Protein AF-A0A4Q2UHM2-F1 (afdb_monomer_lite)

Structure (mmCIF, N/CA/C/O backbone):
data_AF-A0A4Q2UHM2-F1
#
_entry.id   AF-A0A4Q2UHM2-F1
#
loop_
_atom_site.group_PDB
_atom_site.id
_atom_site.type_symbol
_atom_site.label_atom_id
_atom_site.label_alt_id
_atom_site.label_comp_id
_atom_site.label_asym_id
_atom_site.label_entity_id
_atom_site.label_seq_id
_atom_site.pdbx_PDB_ins_code
_atom_site.Cartn_x
_atom_site.Cartn_y
_atom_site.Cartn_z
_atom_site.occupancy
_atom_site.B_iso_or_equiv
_atom_site.auth_seq_id
_atom_site.auth_comp_id
_atom_site.auth_asym_id
_atom_site.auth_atom_id
_atom_site.pdbx_PDB_model_num
ATOM 1 N N . MET A 1 1 ? 100.376 -10.447 -67.400 1.00 37.25 1 MET A N 1
ATOM 2 C CA . MET A 1 1 ? 100.516 -9.533 -66.246 1.00 37.25 1 MET A CA 1
ATOM 3 C C . MET A 1 1 ? 99.333 -9.747 -65.307 1.00 37.25 1 MET A C 1
ATOM 5 O O . MET A 1 1 ? 98.209 -9.518 -65.723 1.00 37.25 1 MET A O 1
ATOM 9 N N . ARG A 1 2 ? 99.570 -10.245 -64.087 1.00 45.06 2 ARG A N 1
ATOM 10 C CA . ARG A 1 2 ? 98.654 -10.058 -62.940 1.00 45.06 2 ARG A CA 1
ATOM 11 C C . ARG A 1 2 ? 99.005 -8.708 -62.284 1.00 45.06 2 ARG A C 1
ATOM 13 O O . ARG A 1 2 ? 100.176 -8.336 -62.363 1.00 45.06 2 ARG A O 1
ATOM 20 N N . PRO A 1 3 ? 98.046 -7.996 -61.661 1.00 49.06 3 PRO A N 1
ATOM 21 C CA . PRO A 1 3 ? 97.905 -8.143 -60.207 1.00 49.06 3 PRO A CA 1
ATOM 22 C C . PRO A 1 3 ? 96.458 -8.101 -59.664 1.00 49.06 3 PRO A C 1
ATOM 24 O O . PRO A 1 3 ? 95.553 -7.509 -60.242 1.00 49.06 3 PRO A O 1
ATOM 27 N N . HIS A 1 4 ? 96.293 -8.753 -58.509 1.00 43.84 4 HIS A N 1
ATOM 28 C CA . HIS A 1 4 ? 95.216 -8.582 -57.526 1.00 43.84 4 HIS A CA 1
ATOM 29 C C . HIS A 1 4 ? 95.311 -7.217 -56.825 1.00 43.84 4 HIS A C 1
ATOM 31 O O . HIS A 1 4 ? 96.424 -6.727 -56.675 1.00 43.84 4 HIS A O 1
ATOM 37 N N . ILE A 1 5 ? 94.197 -6.708 -56.273 1.00 42.97 5 ILE A N 1
ATOM 38 C CA . ILE A 1 5 ? 94.101 -6.142 -54.907 1.00 42.97 5 ILE A CA 1
ATOM 39 C C . ILE A 1 5 ? 92.623 -5.991 -54.492 1.00 42.97 5 ILE A C 1
ATOM 41 O O . ILE A 1 5 ? 91.729 -5.856 -55.322 1.00 42.97 5 ILE A O 1
ATOM 45 N N . TYR A 1 6 ? 92.417 -6.132 -53.185 1.00 37.94 6 TYR A N 1
ATOM 46 C CA . TYR A 1 6 ? 91.205 -6.426 -52.424 1.00 37.94 6 TYR A CA 1
ATOM 47 C C . TYR A 1 6 ? 90.482 -5.182 -51.850 1.00 37.94 6 TYR A C 1
ATOM 49 O O . TYR A 1 6 ? 91.101 -4.143 -51.664 1.00 37.94 6 TYR A O 1
ATOM 57 N N . LEU A 1 7 ? 89.239 -5.429 -51.395 1.00 34.06 7 LEU A N 1
ATOM 58 C CA . LEU A 1 7 ? 88.539 -4.856 -50.221 1.00 34.06 7 LEU A CA 1
ATOM 59 C C . LEU A 1 7 ? 87.984 -3.414 -50.296 1.00 34.06 7 LEU A C 1
ATOM 61 O O . LEU A 1 7 ? 88.741 -2.454 -50.311 1.00 34.06 7 LEU A O 1
ATOM 65 N N . LEU A 1 8 ? 86.660 -3.260 -50.121 1.00 34.09 8 LEU A N 1
ATOM 66 C CA . LEU A 1 8 ? 86.087 -2.739 -48.864 1.00 34.09 8 LEU A CA 1
ATOM 67 C C . LEU A 1 8 ? 84.550 -2.835 -48.803 1.00 34.09 8 LEU A C 1
ATOM 69 O O . LEU A 1 8 ? 83.825 -2.571 -49.755 1.00 34.09 8 LEU A O 1
ATOM 73 N N . PHE A 1 9 ? 84.116 -3.260 -47.619 1.00 33.53 9 PHE A N 1
ATOM 74 C CA . PHE A 1 9 ? 82.770 -3.417 -47.078 1.00 33.53 9 PHE A CA 1
ATOM 75 C C . PHE A 1 9 ? 81.831 -2.220 -47.296 1.00 33.53 9 PHE A C 1
ATOM 77 O O . PHE A 1 9 ? 82.221 -1.100 -47.003 1.00 33.53 9 PHE A O 1
ATOM 84 N N . PHE A 1 10 ? 80.554 -2.497 -47.589 1.00 35.59 10 PHE A N 1
ATOM 85 C CA . PHE A 1 10 ? 79.416 -1.950 -46.831 1.00 35.59 10 PHE A CA 1
ATOM 86 C C . PHE A 1 10 ? 78.230 -2.922 -46.940 1.00 35.59 10 PHE A C 1
ATOM 88 O O . PHE A 1 10 ? 77.496 -2.948 -47.925 1.00 35.59 10 PHE A O 1
ATOM 95 N N . ILE A 1 11 ? 78.066 -3.763 -45.916 1.00 41.62 11 ILE A N 1
ATOM 96 C CA . ILE A 1 11 ? 76.843 -4.538 -45.692 1.00 41.62 11 ILE A CA 1
ATOM 97 C C . ILE A 1 11 ? 75.816 -3.559 -45.121 1.00 41.62 11 ILE A C 1
ATOM 99 O O . ILE A 1 11 ? 75.967 -3.081 -43.998 1.00 41.62 11 ILE A O 1
ATOM 103 N N . ASN A 1 12 ? 74.785 -3.239 -45.901 1.00 35.66 12 ASN A N 1
ATOM 104 C CA . ASN A 1 12 ? 73.604 -2.551 -45.393 1.00 35.66 12 ASN A CA 1
ATOM 105 C C . ASN A 1 12 ? 72.825 -3.539 -44.511 1.00 35.66 12 ASN A C 1
ATOM 107 O O . ASN A 1 12 ? 72.208 -4.479 -45.013 1.00 35.66 12 ASN A O 1
ATOM 111 N N . LEU A 1 13 ? 72.889 -3.345 -43.192 1.00 36.19 13 LEU A N 1
ATOM 112 C CA . LEU A 1 13 ? 72.039 -4.029 -42.223 1.00 36.19 13 LEU A CA 1
ATOM 113 C C . LEU A 1 13 ? 70.596 -3.526 -42.412 1.00 36.19 13 LEU A C 1
ATOM 115 O O . LEU A 1 13 ? 70.182 -2.540 -41.810 1.00 36.19 13 LEU A O 1
ATOM 119 N N . PHE A 1 14 ? 69.821 -4.196 -43.263 1.00 35.69 14 PHE A N 1
ATOM 120 C CA . PHE A 1 14 ? 68.366 -4.081 -43.216 1.00 35.69 14 PHE A CA 1
ATOM 121 C C . PHE A 1 14 ? 67.881 -4.799 -41.953 1.00 35.69 14 PHE A C 1
ATOM 123 O O . PHE A 1 14 ? 67.983 -6.020 -41.829 1.00 35.69 14 PHE A O 1
ATOM 130 N N . THR A 1 15 ? 67.362 -4.038 -40.996 1.00 35.00 15 THR A N 1
ATOM 131 C CA . THR A 1 15 ? 66.635 -4.552 -39.837 1.00 35.00 15 THR A CA 1
ATOM 132 C C . THR A 1 15 ? 65.367 -5.264 -40.311 1.00 35.00 15 THR A C 1
ATOM 134 O O . THR A 1 15 ? 64.360 -4.647 -40.650 1.00 35.00 15 THR A O 1
ATOM 137 N N . CYS A 1 16 ? 65.408 -6.596 -40.353 1.00 32.50 16 CYS A N 1
ATOM 138 C CA . CYS A 1 16 ? 64.232 -7.423 -40.595 1.00 32.50 16 CYS A CA 1
ATOM 139 C C . CYS A 1 16 ? 63.449 -7.573 -39.282 1.00 32.50 16 CYS A C 1
ATOM 141 O O . CYS A 1 16 ? 63.738 -8.445 -38.466 1.00 32.50 16 CYS A O 1
ATOM 143 N N . ASN A 1 17 ? 62.463 -6.702 -39.061 1.00 33.16 17 ASN A N 1
ATOM 144 C CA . ASN A 1 17 ? 61.429 -6.934 -38.054 1.00 33.16 17 ASN A CA 1
ATOM 145 C C . ASN A 1 17 ? 60.442 -7.970 -38.615 1.00 33.16 17 ASN A C 1
ATOM 147 O O . ASN A 1 17 ? 59.574 -7.639 -39.425 1.00 33.16 17 ASN A O 1
ATOM 151 N N . VAL A 1 18 ? 60.578 -9.235 -38.209 1.00 37.50 18 VAL A N 1
ATOM 152 C CA . VAL A 1 18 ? 59.584 -10.275 -38.507 1.00 37.50 18 VAL A CA 1
ATOM 153 C C . VAL A 1 18 ? 58.368 -10.038 -37.612 1.00 37.50 18 VAL A C 1
ATOM 155 O O . VAL A 1 18 ? 58.374 -10.322 -36.417 1.00 37.50 18 VAL A O 1
ATOM 158 N N . PHE A 1 19 ? 57.321 -9.479 -38.212 1.00 37.47 19 PHE A N 1
ATOM 159 C CA . PHE A 1 19 ? 56.005 -9.292 -37.609 1.00 37.47 19 PHE A CA 1
ATOM 160 C C . PHE A 1 19 ? 55.414 -10.647 -37.172 1.00 37.47 19 PHE A C 1
ATOM 162 O O . PHE A 1 19 ? 55.338 -11.589 -37.964 1.00 37.47 19 PHE A O 1
ATOM 169 N N . ALA A 1 20 ? 54.967 -10.740 -35.917 1.00 40.78 20 ALA A N 1
ATOM 170 C CA . ALA A 1 20 ? 54.325 -11.922 -35.349 1.00 40.78 20 ALA A CA 1
ATOM 171 C C . ALA A 1 20 ? 53.084 -12.347 -36.163 1.00 40.78 20 ALA A C 1
ATOM 173 O O . ALA A 1 20 ? 52.129 -11.587 -36.342 1.00 40.78 20 ALA A O 1
ATOM 174 N N . GLN A 1 21 ? 53.087 -13.589 -36.652 1.00 47.69 21 GLN A N 1
ATOM 175 C CA . GLN A 1 21 ? 51.964 -14.194 -37.362 1.00 47.69 21 GLN A CA 1
ATOM 176 C C . GLN A 1 21 ? 50.872 -14.646 -36.375 1.00 47.69 21 GLN A C 1
ATOM 178 O O . GLN A 1 21 ? 51.062 -15.547 -35.573 1.00 47.69 21 GLN A O 1
ATOM 183 N N . SER A 1 22 ? 49.690 -14.041 -36.488 1.00 46.38 22 SER A N 1
ATOM 184 C CA . SER A 1 22 ? 48.386 -14.503 -35.954 1.00 46.38 22 SER A CA 1
ATOM 185 C C . SER A 1 22 ? 48.198 -16.034 -35.772 1.00 46.38 22 SER A C 1
ATOM 187 O O . SER A 1 22 ? 48.244 -16.792 -36.751 1.00 46.38 22 SER A O 1
ATOM 189 N N . ILE A 1 23 ? 47.863 -16.440 -34.535 1.00 51.09 23 ILE A N 1
ATOM 190 C CA . ILE A 1 23 ? 47.326 -17.753 -34.117 1.00 51.09 23 ILE A CA 1
ATOM 191 C C . ILE A 1 23 ? 46.062 -18.105 -34.930 1.00 51.09 23 ILE A C 1
ATOM 193 O O . ILE A 1 23 ? 45.197 -17.257 -35.154 1.00 51.09 23 ILE A O 1
ATOM 197 N N . ARG A 1 24 ? 45.968 -19.353 -35.405 1.00 50.69 24 ARG A N 1
ATOM 198 C CA . ARG A 1 24 ? 44.831 -19.913 -36.161 1.00 50.69 24 ARG A CA 1
ATOM 199 C C . ARG A 1 24 ? 44.150 -20.979 -35.303 1.00 50.69 24 ARG A C 1
ATOM 201 O O . ARG A 1 24 ? 44.851 -21.812 -34.741 1.00 50.69 24 ARG A O 1
ATOM 208 N N . VAL A 1 25 ? 42.819 -20.979 -35.238 1.00 55.66 25 VAL A N 1
ATOM 209 C CA . VAL A 1 25 ? 42.035 -22.039 -34.580 1.00 55.66 25 VAL A CA 1
ATOM 210 C C . VAL A 1 25 ? 41.098 -22.648 -35.625 1.00 55.66 25 VAL A C 1
ATOM 212 O O . VAL A 1 25 ? 40.123 -22.001 -35.994 1.00 55.66 25 VAL A O 1
ATOM 215 N N . ALA A 1 26 ? 41.427 -23.839 -36.137 1.00 50.03 26 ALA A N 1
ATOM 216 C CA . ALA A 1 26 ? 40.506 -24.750 -36.829 1.00 50.03 26 ALA A CA 1
ATOM 217 C C . ALA A 1 26 ? 41.068 -26.187 -36.761 1.00 50.03 26 ALA A C 1
ATOM 219 O O . ALA A 1 26 ? 42.252 -26.393 -37.041 1.00 50.03 26 ALA A O 1
ATOM 220 N N . ASP A 1 27 ? 40.243 -27.153 -36.350 1.00 41.75 27 ASP A N 1
ATOM 221 C CA . ASP A 1 27 ? 40.555 -28.579 -36.250 1.00 41.75 27 ASP A CA 1
ATOM 222 C C . ASP A 1 27 ? 40.476 -29.226 -37.636 1.00 41.75 27 ASP A C 1
ATOM 224 O O . ASP A 1 27 ? 39.483 -29.143 -38.353 1.00 41.75 27 ASP A O 1
ATOM 228 N N . GLY A 1 28 ? 41.586 -29.815 -38.077 1.00 49.03 28 GLY A N 1
ATOM 229 C CA . GLY A 1 28 ? 41.695 -30.378 -39.414 1.00 49.03 28 GLY A CA 1
ATOM 230 C C . GLY A 1 28 ? 40.727 -31.535 -39.624 1.00 49.03 28 GLY A C 1
ATOM 231 O O . GLY A 1 28 ? 41.039 -32.658 -39.257 1.00 49.03 28 GLY A O 1
ATOM 232 N N . SER A 1 29 ? 39.588 -31.273 -40.255 1.00 53.59 29 SER A N 1
ATOM 233 C CA . SER A 1 29 ? 38.775 -32.208 -41.046 1.00 53.59 29 SER A CA 1
ATOM 234 C C . SER A 1 29 ? 37.769 -31.346 -41.814 1.00 53.59 29 SER A C 1
ATOM 236 O O . SER A 1 29 ? 37.217 -30.444 -41.212 1.00 53.59 29 SER A O 1
ATOM 238 N N . PRO A 1 30 ? 37.574 -31.513 -43.131 1.00 53.16 30 PRO A N 1
ATOM 239 C CA . PRO A 1 30 ? 37.408 -30.404 -44.090 1.00 53.16 30 PRO A CA 1
ATOM 240 C C . PRO A 1 30 ? 36.516 -29.238 -43.598 1.00 53.16 30 PRO A C 1
ATOM 242 O O . PRO A 1 30 ? 35.291 -29.308 -43.635 1.00 53.16 30 PRO A O 1
ATOM 245 N N . LEU A 1 31 ? 37.166 -28.146 -43.173 1.00 48.78 31 LEU A N 1
ATOM 246 C CA . LEU A 1 31 ? 36.584 -26.917 -42.618 1.00 48.78 31 LEU A CA 1
ATOM 247 C C . LEU A 1 31 ? 37.417 -25.721 -43.136 1.00 48.78 31 LEU A C 1
ATOM 249 O O . LEU A 1 31 ? 38.614 -25.644 -42.870 1.00 48.78 31 LEU A O 1
ATOM 253 N N . THR A 1 32 ? 36.836 -24.804 -43.924 1.00 44.25 32 THR A N 1
ATOM 254 C CA . THR A 1 32 ? 37.593 -23.773 -44.689 1.00 44.25 32 THR A CA 1
ATOM 255 C C . THR A 1 32 ? 37.418 -22.340 -44.180 1.00 44.25 32 THR A C 1
ATOM 257 O O . THR A 1 32 ? 37.636 -21.396 -44.935 1.00 44.25 32 THR A O 1
ATOM 260 N N . VAL A 1 33 ? 37.001 -22.112 -42.934 1.00 52.31 33 VAL A N 1
ATOM 261 C CA . VAL A 1 33 ? 36.823 -20.732 -42.445 1.00 52.31 33 VAL A CA 1
ATOM 262 C C . VAL A 1 33 ? 37.951 -20.390 -41.473 1.00 52.31 33 VAL A C 1
ATOM 264 O O . VAL A 1 33 ? 38.114 -21.019 -40.435 1.00 52.31 33 VAL A O 1
ATOM 267 N N . GLN A 1 34 ? 38.815 -19.450 -41.874 1.00 51.84 34 GLN A N 1
ATOM 268 C CA . GLN A 1 34 ? 40.040 -19.088 -41.154 1.00 51.84 34 GLN A CA 1
ATOM 269 C C . GLN A 1 34 ? 39.746 -18.227 -39.925 1.00 51.84 34 GLN A C 1
ATOM 271 O O . GLN A 1 34 ? 39.952 -17.008 -39.950 1.00 51.84 34 GLN A O 1
ATOM 276 N N . THR A 1 35 ? 39.274 -18.843 -38.842 1.00 51.69 35 THR A N 1
ATOM 277 C CA . THR A 1 35 ? 39.029 -18.123 -37.595 1.00 51.69 35 THR A CA 1
ATOM 278 C C . THR A 1 35 ? 40.324 -17.548 -37.012 1.00 51.69 35 THR A C 1
ATOM 280 O O . THR A 1 35 ? 41.235 -18.302 -36.670 1.00 51.69 35 THR A O 1
ATOM 283 N N . ARG A 1 36 ? 40.445 -16.219 -36.890 1.00 54.53 36 ARG A N 1
ATOM 284 C CA . ARG A 1 36 ? 41.629 -15.512 -36.376 1.00 54.53 36 ARG A CA 1
ATOM 285 C C . ARG A 1 36 ? 41.270 -14.472 -35.331 1.00 54.53 36 ARG A C 1
ATOM 287 O O . ARG A 1 36 ? 40.936 -13.333 -35.658 1.00 54.53 36 ARG A O 1
ATOM 294 N N . LEU A 1 37 ? 41.384 -14.855 -34.064 1.00 57.38 37 LEU A N 1
ATOM 295 C CA . LEU A 1 37 ? 41.385 -13.897 -32.970 1.00 57.38 37 LEU A CA 1
ATOM 296 C C . LEU A 1 37 ? 42.691 -13.101 -33.011 1.00 57.38 37 LEU A C 1
ATOM 298 O O . LEU A 1 37 ? 43.765 -13.691 -33.093 1.00 57.38 37 LEU A O 1
ATOM 302 N N . HIS A 1 38 ? 42.624 -11.782 -32.923 1.00 56.88 38 HIS A N 1
ATOM 303 C CA . HIS A 1 38 ? 43.815 -10.994 -32.685 1.00 56.88 38 HIS A CA 1
ATOM 304 C C . HIS A 1 38 ? 43.649 -10.140 -31.436 1.00 56.88 38 HIS A C 1
ATOM 306 O O . HIS A 1 38 ? 42.587 -9.568 -31.182 1.00 56.88 38 HIS A O 1
ATOM 312 N N . VAL A 1 39 ? 44.755 -10.041 -30.715 1.00 58.12 39 VAL A N 1
ATOM 313 C CA . VAL A 1 39 ? 44.898 -9.274 -29.488 1.00 58.12 39 VAL A CA 1
ATOM 314 C C . VAL A 1 39 ? 46.099 -8.364 -29.680 1.00 58.12 39 VAL A C 1
ATOM 316 O O . VAL A 1 39 ? 47.174 -8.837 -30.049 1.00 58.12 39 VAL A O 1
ATOM 319 N N . THR A 1 40 ? 45.909 -7.063 -29.499 1.00 56.78 40 THR A N 1
ATOM 320 C CA . THR A 1 40 ? 46.996 -6.073 -29.467 1.00 56.78 40 THR A CA 1
ATOM 321 C C . THR A 1 40 ? 47.149 -5.587 -28.035 1.00 56.78 40 THR A C 1
ATOM 323 O O . THR A 1 40 ? 46.152 -5.539 -27.320 1.00 56.78 40 THR A O 1
ATOM 326 N N . GLY A 1 41 ? 48.373 -5.284 -27.597 1.00 48.59 41 GLY A N 1
ATOM 327 C CA . GLY A 1 41 ? 48.657 -4.803 -26.245 1.00 48.59 41 GLY A CA 1
ATOM 328 C C . GLY A 1 41 ? 49.613 -3.612 -26.267 1.00 48.59 41 GLY A C 1
ATOM 329 O O . GLY A 1 41 ? 50.631 -3.651 -26.953 1.00 48.59 41 GLY A O 1
ATOM 330 N N . GLY A 1 42 ? 49.264 -2.575 -25.505 1.00 54.62 42 GLY A N 1
ATOM 331 C CA . GLY A 1 42 ? 50.023 -1.343 -25.265 1.00 54.62 42 GLY A CA 1
ATOM 332 C C . GLY A 1 42 ? 49.277 -0.484 -24.235 1.00 54.62 42 GLY A C 1
ATOM 333 O O . GLY A 1 42 ? 48.107 -0.759 -23.953 1.00 54.62 42 GLY A O 1
ATOM 334 N N . THR A 1 43 ? 49.902 0.544 -23.652 1.00 34.94 43 THR A N 1
ATOM 335 C CA . THR A 1 43 ? 49.183 1.503 -22.792 1.00 34.94 43 THR A CA 1
ATOM 336 C C . THR A 1 43 ? 48.046 2.132 -23.604 1.00 34.94 43 THR A C 1
ATOM 338 O O . THR A 1 43 ? 48.284 2.810 -24.597 1.00 34.94 43 THR A O 1
ATOM 341 N N . ASN A 1 44 ? 46.798 1.831 -23.233 1.00 40.84 44 ASN A N 1
ATOM 342 C CA . ASN A 1 44 ? 45.581 2.182 -23.982 1.00 40.84 44 ASN A CA 1
ATOM 343 C C . ASN A 1 44 ? 45.453 1.586 -25.412 1.00 40.84 44 ASN A C 1
ATOM 345 O O . ASN A 1 44 ? 44.636 2.066 -26.189 1.00 40.84 44 ASN A O 1
ATOM 349 N N . GLN A 1 45 ? 46.203 0.533 -25.775 1.00 47.50 45 GLN A N 1
ATOM 350 C CA . GLN A 1 45 ? 46.084 -0.188 -27.069 1.00 47.50 45 GLN A CA 1
ATOM 351 C C . GLN A 1 45 ? 45.717 -1.676 -26.915 1.00 47.50 45 GLN A C 1
ATOM 353 O O . GLN A 1 45 ? 45.875 -2.488 -27.836 1.00 47.50 45 GLN A O 1
ATOM 358 N N . SER A 1 46 ? 45.213 -2.032 -25.737 1.00 49.00 46 SER A N 1
ATOM 359 C CA . SER A 1 46 ? 44.697 -3.360 -25.418 1.00 49.00 46 SER A CA 1
ATOM 360 C C . SER A 1 46 ? 43.314 -3.571 -26.050 1.00 49.00 46 SER A C 1
ATOM 362 O O . SER A 1 46 ? 42.375 -2.863 -25.700 1.00 49.00 46 SER A O 1
ATOM 364 N N . GLY A 1 47 ? 43.164 -4.529 -26.974 1.00 57.78 47 GLY A N 1
ATOM 365 C CA . GLY A 1 47 ? 41.887 -4.793 -27.666 1.00 57.78 47 GLY A CA 1
ATOM 366 C C . GLY A 1 47 ? 41.769 -6.198 -28.280 1.00 57.78 47 GLY A C 1
ATOM 367 O O . GLY A 1 47 ? 42.766 -6.906 -28.402 1.00 57.78 47 GLY A O 1
ATOM 368 N N . LEU A 1 48 ? 40.547 -6.607 -28.660 1.00 63.62 48 LEU A N 1
ATOM 369 C CA . LEU A 1 48 ? 40.157 -7.983 -29.032 1.00 63.62 48 LEU A CA 1
ATOM 370 C C . LEU A 1 48 ? 39.363 -8.010 -30.366 1.00 63.62 48 LEU A C 1
ATOM 372 O O . LEU A 1 48 ? 38.323 -7.367 -30.461 1.00 63.62 48 LEU A O 1
ATOM 376 N N . ARG A 1 49 ? 39.795 -8.774 -31.388 1.00 50.72 49 ARG A N 1
ATOM 377 C CA . ARG A 1 49 ? 39.074 -8.976 -32.681 1.00 50.72 49 ARG A CA 1
ATOM 378 C C . ARG A 1 49 ? 38.942 -10.458 -33.048 1.00 50.72 49 ARG A C 1
ATOM 380 O O . ARG A 1 49 ? 39.958 -11.126 -33.020 1.00 50.72 49 ARG A O 1
ATOM 387 N N . LEU A 1 50 ? 37.772 -10.969 -33.460 1.00 61.44 50 LEU A N 1
ATOM 388 C CA . LEU A 1 50 ? 37.548 -12.368 -33.903 1.00 61.44 50 LEU A CA 1
ATOM 389 C C . LEU A 1 50 ? 37.364 -12.449 -35.434 1.00 61.44 50 LEU A C 1
ATOM 391 O O . LEU A 1 50 ? 36.369 -11.969 -35.961 1.00 61.44 50 LEU A O 1
ATOM 395 N N . GLY A 1 51 ? 38.290 -13.057 -36.169 1.00 53.97 51 GLY A N 1
ATOM 396 C CA . GLY A 1 51 ? 38.127 -13.420 -37.587 1.00 53.97 51 GLY A CA 1
ATOM 397 C C . GLY A 1 51 ? 37.602 -14.847 -37.734 1.00 53.97 51 GLY A C 1
ATOM 398 O O . GLY A 1 51 ? 37.818 -15.597 -36.795 1.00 53.97 51 GLY A O 1
ATOM 399 N N . GLY A 1 52 ? 36.954 -15.171 -38.872 1.00 54.44 52 GLY A N 1
ATOM 400 C CA . GLY A 1 52 ? 36.712 -16.469 -39.563 1.00 54.44 52 GLY A CA 1
ATOM 401 C C . GLY A 1 52 ? 35.838 -17.605 -38.989 1.00 54.44 52 GLY A C 1
ATOM 402 O O . GLY A 1 52 ? 36.196 -18.764 -39.157 1.00 54.44 52 GLY A O 1
ATOM 403 N N . LEU A 1 53 ? 34.691 -17.308 -38.375 1.00 57.44 53 LEU A N 1
ATOM 404 C CA . LEU A 1 53 ? 33.719 -18.295 -37.852 1.00 57.44 53 LEU A CA 1
ATOM 405 C C . LEU A 1 53 ? 32.744 -18.816 -38.953 1.00 57.44 53 LEU A C 1
ATOM 407 O O . LEU A 1 53 ? 32.175 -17.973 -39.648 1.00 57.44 53 LEU A O 1
ATOM 411 N N . PRO A 1 54 ? 32.488 -20.141 -39.118 1.00 54.78 54 PRO A N 1
ATOM 412 C CA . PRO A 1 54 ? 31.398 -20.682 -39.957 1.00 54.78 54 PRO A CA 1
ATOM 413 C C . PRO A 1 54 ? 30.013 -20.658 -39.262 1.00 54.78 54 PRO A C 1
ATOM 415 O O . PRO A 1 54 ? 29.901 -20.941 -38.073 1.00 54.78 54 PRO A O 1
ATOM 418 N N . TYR A 1 55 ? 28.942 -20.346 -40.007 1.00 49.53 55 TYR A N 1
ATOM 419 C CA . TYR A 1 55 ? 27.552 -20.166 -39.531 1.00 49.53 55 TYR A CA 1
ATOM 420 C C . TYR A 1 55 ? 26.671 -21.413 -39.783 1.00 49.53 55 TYR A C 1
ATOM 422 O O . TYR A 1 55 ? 25.832 -21.412 -40.674 1.00 49.53 55 TYR A O 1
ATOM 430 N N . ASN A 1 56 ? 26.831 -22.516 -39.048 1.00 49.62 56 ASN A N 1
ATOM 431 C CA . ASN A 1 56 ? 25.902 -23.654 -39.189 1.00 49.62 56 ASN A CA 1
ATOM 432 C C . ASN A 1 56 ? 25.590 -24.388 -37.876 1.00 49.62 56 ASN A C 1
ATOM 434 O O . ASN A 1 56 ? 25.732 -25.599 -37.755 1.00 49.62 56 ASN A O 1
ATOM 438 N N . SER A 1 57 ? 25.049 -23.664 -36.905 1.00 45.25 57 SER A N 1
ATOM 439 C CA . SER A 1 57 ? 24.107 -24.245 -35.946 1.00 45.25 57 SER A CA 1
ATOM 440 C C . SER A 1 57 ? 23.092 -23.171 -35.586 1.00 45.25 57 SER A C 1
ATOM 442 O O . SER A 1 57 ? 23.448 -22.080 -35.145 1.00 45.25 57 SER A O 1
ATOM 444 N N . THR A 1 58 ? 21.822 -23.438 -35.892 1.00 42.88 58 THR A N 1
ATOM 445 C CA . THR A 1 58 ? 20.695 -22.537 -35.645 1.00 42.88 58 THR A CA 1
ATOM 446 C C . THR A 1 58 ? 20.688 -22.127 -34.174 1.00 42.88 58 THR A C 1
ATOM 448 O O . THR A 1 58 ? 20.389 -22.970 -33.326 1.00 42.88 58 THR A O 1
ATOM 451 N N . PRO A 1 59 ? 20.959 -20.852 -33.833 1.00 42.78 59 PRO A N 1
ATOM 452 C CA . PRO A 1 59 ? 20.475 -20.338 -32.571 1.00 42.78 59 PRO A CA 1
ATOM 453 C C . PRO A 1 59 ? 18.959 -20.408 -32.689 1.00 42.78 59 PRO A C 1
ATOM 455 O O . PRO A 1 59 ? 18.387 -19.777 -33.580 1.00 42.78 59 PRO A O 1
ATOM 458 N N . THR A 1 60 ? 18.315 -21.204 -31.844 1.00 42.97 60 THR A N 1
ATOM 459 C CA . THR A 1 60 ? 16.857 -21.283 -31.719 1.00 42.97 60 THR A CA 1
ATOM 460 C C . THR A 1 60 ? 16.356 -19.973 -31.092 1.00 42.97 60 THR A C 1
ATOM 462 O O . THR A 1 60 ? 15.976 -19.965 -29.937 1.00 42.97 60 THR A O 1
ATOM 465 N N . VAL A 1 61 ? 16.537 -18.885 -31.861 1.00 45.66 61 VAL A N 1
ATOM 466 C CA . VAL A 1 61 ? 16.092 -17.475 -31.878 1.00 45.66 61 VAL A CA 1
ATOM 467 C C . VAL A 1 61 ? 15.812 -16.846 -30.487 1.00 45.66 61 VAL A C 1
ATOM 469 O O . VAL A 1 61 ? 15.246 -17.456 -29.599 1.00 45.66 61 VAL A O 1
ATOM 472 N N . LEU A 1 62 ? 16.164 -15.590 -30.194 1.00 43.78 62 LEU A N 1
ATOM 473 C CA . LEU A 1 62 ? 15.373 -14.420 -30.605 1.00 43.78 62 LEU A CA 1
ATOM 474 C C . LEU A 1 62 ? 16.122 -13.114 -30.254 1.00 43.78 62 LEU A C 1
ATOM 476 O O . LEU A 1 62 ? 16.564 -12.928 -29.126 1.00 43.78 62 LEU A O 1
ATOM 480 N N . ASN A 1 63 ? 16.253 -12.209 -31.234 1.00 46.34 63 ASN A N 1
ATOM 481 C CA . ASN A 1 63 ? 16.774 -10.831 -31.131 1.00 46.34 63 ASN A CA 1
ATOM 482 C C . ASN A 1 63 ? 18.256 -10.625 -30.756 1.00 46.34 63 ASN A C 1
ATOM 484 O O . ASN A 1 63 ? 18.582 -9.809 -29.893 1.00 46.34 63 ASN A O 1
ATOM 488 N N . ARG A 1 64 ? 19.201 -11.235 -31.486 1.00 49.28 64 ARG A N 1
ATOM 489 C CA . ARG A 1 64 ? 20.579 -10.697 -31.536 1.00 49.28 64 ARG A CA 1
ATOM 490 C C . ARG A 1 64 ? 20.619 -9.441 -32.410 1.00 49.28 64 ARG A C 1
ATOM 492 O O . ARG A 1 64 ? 21.154 -9.451 -33.509 1.00 49.28 64 ARG A O 1
ATOM 499 N N . THR A 1 65 ? 20.029 -8.359 -31.917 1.00 52.56 65 THR A N 1
ATOM 500 C CA . THR A 1 65 ? 20.080 -7.047 -32.568 1.00 52.56 65 THR A CA 1
ATOM 501 C C . THR A 1 65 ? 21.413 -6.347 -32.328 1.00 52.56 65 THR A C 1
ATOM 503 O O . THR A 1 65 ? 21.677 -5.370 -33.013 1.00 52.56 65 THR A O 1
ATOM 506 N N . LYS A 1 66 ? 22.252 -6.840 -31.401 1.00 57.00 66 LYS A N 1
ATOM 507 C CA . LYS A 1 66 ? 23.507 -6.204 -30.979 1.00 57.00 66 LYS A CA 1
ATOM 508 C C . LYS A 1 66 ? 24.709 -6.664 -31.811 1.00 57.00 66 LYS A C 1
ATOM 510 O O . LYS A 1 66 ? 25.077 -7.836 -31.773 1.00 57.00 66 LYS A O 1
ATOM 515 N N . PHE A 1 67 ? 25.338 -5.732 -32.517 1.00 62.06 67 PHE A N 1
ATOM 516 C CA . PHE A 1 67 ? 26.559 -5.931 -33.306 1.00 62.06 67 PHE A CA 1
ATOM 517 C C . PHE A 1 67 ? 27.534 -4.792 -33.017 1.00 62.06 67 PHE A C 1
ATOM 519 O O . PHE A 1 67 ? 27.114 -3.694 -32.666 1.00 62.06 67 PHE A O 1
ATOM 526 N N . LEU A 1 68 ? 28.837 -5.035 -33.142 1.00 70.25 68 LEU A N 1
ATOM 527 C CA . LEU A 1 68 ? 29.801 -3.938 -33.103 1.00 70.25 68 LEU A CA 1
ATOM 528 C C . LEU A 1 68 ? 29.639 -3.133 -34.398 1.00 70.25 68 LEU A C 1
ATOM 530 O O . LEU A 1 68 ? 29.721 -3.676 -35.499 1.00 70.25 68 LEU A O 1
ATOM 534 N N . THR A 1 69 ? 29.319 -1.857 -34.245 1.00 56.16 69 THR A N 1
ATOM 535 C CA . THR A 1 69 ? 29.088 -0.879 -35.300 1.00 56.16 69 THR A CA 1
ATOM 536 C C . THR A 1 69 ? 30.095 0.253 -35.159 1.00 56.16 69 THR A C 1
ATOM 538 O O . THR A 1 69 ? 30.809 0.341 -34.167 1.00 56.16 69 THR A O 1
ATOM 541 N N . VAL A 1 70 ? 30.157 1.115 -36.162 1.00 58.00 70 VAL A N 1
ATOM 542 C CA . VAL A 1 70 ? 31.021 2.289 -36.163 1.00 58.00 70 VAL A CA 1
ATOM 543 C C . VAL A 1 70 ? 30.127 3.527 -36.282 1.00 58.00 70 VAL A C 1
ATOM 545 O O . VAL A 1 70 ? 29.126 3.447 -37.003 1.00 58.00 70 VAL A O 1
ATOM 548 N N . ASP A 1 71 ? 30.411 4.586 -35.520 1.00 52.00 71 ASP A N 1
ATOM 549 C CA . ASP A 1 71 ? 29.730 5.896 -35.586 1.00 52.00 71 ASP A CA 1
ATOM 550 C C . ASP A 1 71 ? 30.328 6.818 -36.674 1.00 52.00 71 ASP A C 1
ATOM 552 O O . ASP A 1 71 ? 31.232 6.400 -37.403 1.00 52.00 71 ASP A O 1
ATOM 556 N N . GLU A 1 72 ? 29.790 8.040 -36.841 1.00 48.31 72 GLU A N 1
ATOM 557 C CA . GLU A 1 72 ? 30.270 9.017 -37.843 1.00 48.31 72 GLU A CA 1
ATOM 558 C C . GLU A 1 72 ? 31.741 9.418 -37.606 1.00 48.31 72 GLU A C 1
ATOM 560 O O . GLU A 1 72 ? 32.447 9.754 -38.558 1.00 48.31 72 GLU A O 1
ATOM 565 N N . GLU A 1 73 ? 32.234 9.299 -36.367 1.00 49.91 73 GLU A N 1
ATOM 566 C CA . GLU A 1 73 ? 33.614 9.588 -35.961 1.00 49.91 73 GLU A CA 1
ATOM 567 C C . GLU A 1 73 ? 34.574 8.380 -35.991 1.00 49.91 73 GLU A C 1
ATOM 569 O O . GLU A 1 73 ? 35.770 8.540 -35.733 1.00 49.91 73 GLU A O 1
ATOM 574 N N . GLY A 1 74 ? 34.109 7.175 -36.334 1.00 45.47 74 GLY A N 1
ATOM 575 C CA . GLY A 1 74 ? 34.977 6.004 -36.508 1.00 45.47 74 GLY A CA 1
ATOM 576 C C . GLY A 1 74 ? 35.225 5.153 -35.253 1.00 45.47 74 GLY A C 1
ATOM 577 O O . GLY A 1 74 ? 36.045 4.229 -35.300 1.00 45.47 74 GLY A O 1
ATOM 578 N N . ASN A 1 75 ? 34.530 5.400 -34.143 1.00 57.69 75 ASN A N 1
ATOM 579 C CA . ASN A 1 75 ? 34.653 4.614 -32.916 1.00 57.69 75 ASN A CA 1
ATOM 580 C C . ASN A 1 75 ? 33.887 3.294 -33.020 1.00 57.69 75 ASN A C 1
ATOM 582 O O . ASN A 1 75 ? 32.783 3.234 -33.558 1.00 57.69 75 ASN A O 1
ATOM 586 N N . VAL A 1 76 ? 34.438 2.220 -32.446 1.00 67.38 76 VAL A N 1
ATOM 587 C CA . VAL A 1 76 ? 33.718 0.943 -32.341 1.00 67.38 76 VAL A CA 1
ATOM 588 C C . VAL A 1 76 ? 32.707 1.041 -31.201 1.00 67.38 76 VAL A C 1
ATOM 590 O O . VAL A 1 76 ? 33.066 0.926 -30.030 1.00 67.38 76 VAL A O 1
ATOM 593 N N . ILE A 1 77 ? 31.436 1.221 -31.548 1.00 60.72 77 ILE A N 1
ATOM 594 C CA . ILE A 1 77 ? 30.317 1.259 -30.604 1.00 60.72 77 ILE A CA 1
ATOM 595 C C . ILE A 1 77 ? 29.462 -0.005 -30.746 1.00 60.72 77 ILE A C 1
ATOM 597 O O . ILE A 1 77 ? 29.524 -0.732 -31.735 1.00 60.72 77 ILE A O 1
ATOM 601 N N . LEU A 1 78 ? 28.628 -0.304 -29.757 1.00 65.94 78 LEU A N 1
ATOM 602 C CA . LEU A 1 78 ? 27.646 -1.381 -29.870 1.00 65.94 78 LEU A CA 1
ATOM 603 C C . LEU A 1 78 ? 26.381 -0.826 -30.552 1.00 65.94 78 LEU A C 1
ATOM 605 O O . LEU A 1 78 ? 25.778 0.117 -30.054 1.00 65.94 78 LEU A O 1
ATOM 609 N N . GLY A 1 79 ? 25.982 -1.376 -31.696 1.00 56.69 79 GLY A N 1
ATOM 610 C CA . GLY A 1 79 ? 24.789 -0.988 -32.459 1.00 56.69 79 GLY A CA 1
ATOM 611 C C . GLY A 1 79 ? 23.633 -1.944 -32.215 1.00 56.69 79 GLY A C 1
ATOM 612 O O . GLY A 1 79 ? 23.872 -3.111 -31.913 1.00 56.69 79 GLY A O 1
ATOM 613 N N . SER A 1 80 ? 22.389 -1.469 -32.341 1.00 61.09 80 SER A N 1
ATOM 614 C CA . SER A 1 80 ? 21.189 -2.310 -32.248 1.00 61.09 80 SER A CA 1
ATOM 615 C C . SER A 1 80 ? 20.261 -2.089 -33.446 1.00 61.09 80 SER A C 1
ATOM 617 O O . SER A 1 80 ? 19.945 -0.947 -33.762 1.00 61.09 80 SER A O 1
ATOM 619 N N . LEU A 1 81 ? 19.790 -3.154 -34.103 1.00 50.38 81 LEU A N 1
ATOM 620 C CA . LEU A 1 81 ? 18.720 -3.057 -35.111 1.00 50.38 81 LEU A CA 1
ATOM 621 C C . LEU A 1 81 ? 17.340 -3.044 -34.431 1.00 50.38 81 LEU A C 1
ATOM 623 O O . LEU A 1 81 ? 17.068 -3.891 -33.583 1.00 50.38 81 LEU A O 1
ATOM 627 N N . ASN A 1 82 ? 16.459 -2.122 -34.815 1.00 53.28 82 ASN A N 1
ATOM 628 C CA . ASN A 1 82 ? 15.005 -2.289 -34.688 1.00 53.28 82 ASN A CA 1
ATOM 629 C C . ASN A 1 82 ? 14.402 -2.463 -36.099 1.00 53.28 82 ASN A C 1
ATOM 631 O O . ASN A 1 82 ? 15.132 -2.391 -37.087 1.00 53.28 82 ASN A O 1
ATOM 635 N N . ASN A 1 83 ? 13.093 -2.719 -36.208 1.00 49.81 83 ASN A N 1
ATOM 636 C CA . ASN A 1 83 ? 12.414 -3.087 -37.465 1.00 49.81 83 ASN A CA 1
ATOM 637 C C . ASN A 1 83 ? 12.558 -2.087 -38.640 1.00 49.81 83 ASN A C 1
ATOM 639 O O . ASN A 1 83 ? 12.052 -2.383 -39.720 1.00 49.81 83 ASN A O 1
ATOM 643 N N . THR A 1 84 ? 13.214 -0.933 -38.471 1.00 46.97 84 THR A N 1
ATOM 644 C CA . THR A 1 84 ? 13.300 0.117 -39.500 1.00 46.97 84 THR A CA 1
ATOM 645 C C . THR A 1 84 ? 14.641 0.869 -39.582 1.00 46.97 84 THR A C 1
ATOM 647 O O . THR A 1 84 ? 14.718 1.839 -40.331 1.00 46.97 84 THR A O 1
ATOM 650 N N . GLY A 1 85 ? 15.723 0.460 -38.896 1.00 47.69 85 GLY A N 1
ATOM 651 C CA . GLY A 1 85 ? 17.032 1.105 -39.104 1.00 47.69 85 GLY A CA 1
ATOM 652 C C . GLY A 1 85 ? 18.147 0.783 -38.102 1.00 47.69 85 GLY A C 1
ATOM 653 O O . GLY A 1 85 ? 17.942 0.122 -37.084 1.00 47.69 85 GLY A O 1
ATOM 654 N N . ARG A 1 86 ? 19.357 1.268 -38.425 1.00 44.94 86 ARG A N 1
ATOM 655 C CA . ARG A 1 86 ? 20.568 1.220 -37.588 1.00 44.94 86 ARG A CA 1
ATOM 656 C C . ARG A 1 86 ? 20.569 2.441 -36.675 1.00 44.94 86 ARG A C 1
ATOM 658 O O . ARG A 1 86 ? 20.833 3.542 -37.142 1.00 44.94 86 ARG A O 1
ATOM 665 N N . LEU A 1 87 ? 20.285 2.239 -35.394 1.00 48.22 87 LEU A N 1
ATOM 666 C CA . LEU A 1 87 ? 20.497 3.261 -34.373 1.00 48.22 87 LEU A CA 1
ATOM 667 C C . LEU A 1 87 ? 21.787 2.925 -33.605 1.00 48.22 87 LEU A C 1
ATOM 669 O O . LEU A 1 87 ? 22.094 1.732 -33.429 1.00 48.22 87 LEU A O 1
ATOM 673 N N . PRO A 1 88 ? 22.553 3.927 -33.123 1.00 45.47 88 PRO A N 1
ATOM 674 C CA . PRO A 1 88 ? 23.467 3.679 -32.013 1.00 45.47 88 PRO A CA 1
ATOM 675 C C . PRO A 1 88 ? 22.646 2.986 -30.928 1.00 45.47 88 PRO A C 1
ATOM 677 O O . PRO A 1 88 ? 21.454 3.274 -30.790 1.00 45.47 88 PRO A O 1
ATOM 680 N N . ALA A 1 89 ? 23.212 2.015 -30.209 1.00 48.97 89 ALA A N 1
ATOM 681 C CA . ALA A 1 89 ? 22.483 1.452 -29.088 1.00 48.97 89 ALA A CA 1
ATOM 682 C C . ALA A 1 89 ? 22.354 2.542 -28.015 1.00 48.97 89 ALA A C 1
ATOM 684 O O . ALA A 1 89 ? 23.084 2.527 -27.027 1.00 48.97 89 ALA A O 1
ATOM 685 N N . GLU A 1 90 ? 21.374 3.436 -28.163 1.00 52.53 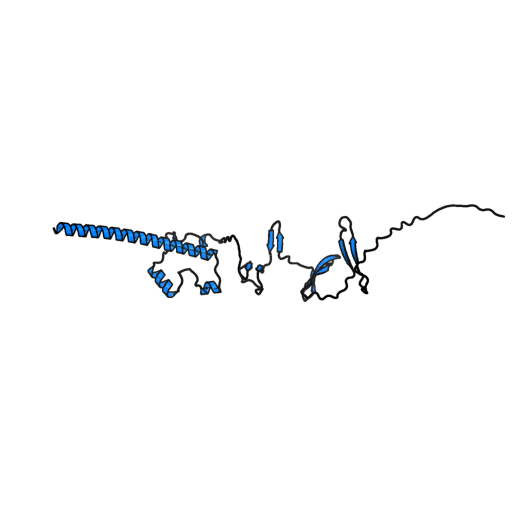90 GLU A N 1
ATOM 686 C CA . GLU A 1 90 ? 20.619 3.967 -27.048 1.00 52.53 90 GLU A CA 1
ATOM 687 C C . GLU A 1 90 ? 19.976 2.753 -26.390 1.00 52.53 90 GLU A C 1
ATOM 689 O O . GLU A 1 90 ? 18.800 2.418 -26.522 1.00 52.53 90 GLU A O 1
ATOM 694 N N . SER A 1 91 ? 20.815 2.040 -25.650 1.00 53.50 91 SER A N 1
ATOM 695 C CA . SER A 1 91 ? 20.364 1.481 -24.411 1.00 53.50 91 SER A CA 1
ATOM 696 C C . SER A 1 91 ? 19.930 2.725 -23.654 1.00 53.50 91 SER A C 1
ATOM 698 O O . SER A 1 91 ? 20.752 3.396 -23.041 1.00 53.50 91 SER A O 1
ATOM 700 N N . ALA A 1 92 ? 18.646 3.077 -23.724 1.00 55.75 92 ALA A N 1
ATOM 701 C CA . ALA A 1 92 ? 18.022 3.656 -22.557 1.00 55.75 92 ALA A CA 1
ATOM 702 C C . ALA A 1 92 ? 18.304 2.608 -21.484 1.00 55.75 92 ALA A C 1
ATOM 704 O O . ALA A 1 92 ? 17.654 1.564 -21.435 1.00 55.75 92 ALA A O 1
ATOM 705 N N . ILE A 1 93 ? 19.428 2.764 -20.779 1.00 58.38 93 ILE A N 1
ATOM 706 C CA . ILE A 1 93 ? 19.831 1.837 -19.745 1.00 58.38 93 ILE A CA 1
ATOM 707 C C . ILE A 1 93 ? 18.750 2.073 -18.703 1.00 58.38 93 ILE A C 1
ATOM 709 O O . ILE A 1 93 ? 18.773 3.070 -17.991 1.00 58.38 93 ILE A O 1
ATOM 713 N N . LEU A 1 94 ? 17.711 1.240 -18.728 1.00 71.56 94 LEU A N 1
ATOM 714 C CA . LEU A 1 94 ? 16.560 1.430 -17.859 1.00 71.56 94 LEU A CA 1
ATOM 715 C C . LEU A 1 94 ? 16.958 1.158 -16.415 1.00 71.56 94 LEU A C 1
ATOM 717 O O . LEU A 1 94 ? 16.277 1.642 -15.537 1.00 71.56 94 LEU A O 1
ATOM 721 N N . TRP A 1 95 ? 18.049 0.421 -16.184 1.00 80.06 95 TRP A N 1
ATOM 722 C CA . TRP A 1 95 ? 18.618 0.116 -14.876 1.00 80.06 95 TRP A CA 1
ATOM 723 C C . TRP A 1 95 ? 20.062 0.608 -14.796 1.00 80.06 95 TRP A C 1
ATOM 725 O O . TRP A 1 95 ? 20.961 -0.039 -15.329 1.00 80.06 95 TRP A O 1
ATOM 735 N N . GLN A 1 96 ? 20.283 1.752 -14.151 1.00 83.06 96 GLN A N 1
ATOM 736 C CA . GLN A 1 96 ? 21.604 2.382 -14.033 1.00 83.06 96 GLN A CA 1
ATOM 737 C C . GLN A 1 96 ? 22.062 2.405 -12.582 1.00 83.06 96 GLN A C 1
ATOM 739 O O . GLN A 1 96 ? 21.261 2.624 -11.675 1.00 83.06 96 GLN A O 1
ATOM 744 N N . SER A 1 97 ? 23.361 2.216 -12.358 1.00 82.62 97 SER A N 1
ATOM 745 C CA . SER A 1 97 ? 23.979 2.510 -11.069 1.00 82.62 97 SER A CA 1
ATOM 746 C C . SER A 1 97 ? 24.210 4.018 -10.951 1.00 82.62 97 SER A C 1
ATOM 748 O O . SER A 1 97 ? 25.057 4.569 -11.654 1.00 82.62 97 SER A O 1
ATOM 750 N N . VAL A 1 98 ? 23.477 4.682 -10.063 1.00 82.12 98 VAL A N 1
ATOM 751 C CA . VAL A 1 98 ? 23.683 6.085 -9.694 1.00 82.12 98 VAL A CA 1
ATOM 752 C C . VAL A 1 98 ? 24.293 6.109 -8.293 1.00 82.12 98 VAL A C 1
ATOM 754 O O . VAL A 1 98 ? 23.624 5.856 -7.287 1.00 82.12 98 VAL A O 1
ATOM 757 N N . GLY A 1 99 ? 25.606 6.347 -8.226 1.00 85.12 99 GLY A N 1
ATOM 758 C CA . GLY A 1 99 ? 26.383 6.152 -7.001 1.00 85.12 99 GLY A CA 1
ATOM 759 C C . GLY A 1 99 ? 26.360 4.683 -6.565 1.00 85.12 99 GLY A C 1
ATOM 760 O O . GLY A 1 99 ? 26.762 3.807 -7.325 1.00 85.12 99 GLY A O 1
ATOM 761 N N . VAL A 1 100 ? 25.865 4.415 -5.353 1.00 88.44 100 VAL A N 1
ATOM 762 C CA . VAL A 1 100 ? 25.706 3.052 -4.799 1.00 88.44 100 VAL A CA 1
ATOM 763 C C . VAL A 1 100 ? 24.329 2.429 -5.068 1.00 88.44 100 VAL A C 1
ATOM 765 O O . VAL A 1 100 ? 24.087 1.290 -4.677 1.00 88.44 100 VAL A O 1
ATOM 768 N N . HIS A 1 101 ? 23.413 3.157 -5.711 1.00 85.19 101 HIS A N 1
ATOM 769 C CA . HIS A 1 101 ? 22.033 2.713 -5.911 1.00 85.19 101 HIS A CA 1
ATOM 770 C C . HIS A 1 101 ? 21.797 2.271 -7.349 1.00 85.19 101 HIS A C 1
ATOM 772 O O . HIS A 1 101 ? 22.269 2.909 -8.284 1.00 85.19 101 HIS A O 1
ATOM 778 N N . VAL A 1 102 ? 21.003 1.219 -7.531 1.00 86.50 102 VAL A N 1
ATOM 779 C CA . VAL A 1 102 ? 20.466 0.844 -8.842 1.00 86.50 102 VAL A CA 1
ATOM 780 C C . VAL A 1 102 ? 19.109 1.528 -9.009 1.00 86.50 102 VAL A C 1
ATOM 782 O O . VAL A 1 102 ? 18.211 1.322 -8.196 1.00 86.50 102 VAL A O 1
ATOM 785 N N . GLN A 1 103 ? 18.963 2.358 -10.039 1.00 84.50 103 GLN A N 1
ATOM 786 C CA . GLN A 1 103 ? 17.761 3.150 -10.298 1.00 84.50 103 GLN A CA 1
ATOM 787 C C . GLN A 1 103 ? 17.118 2.766 -11.625 1.00 84.50 103 GLN A C 1
ATOM 789 O O . GLN A 1 103 ? 17.818 2.483 -12.602 1.00 84.50 103 GLN A O 1
ATOM 794 N N . ASN A 1 104 ? 15.781 2.783 -11.642 1.00 85.38 104 ASN A N 1
ATOM 795 C CA . ASN A 1 104 ? 14.996 2.649 -12.857 1.00 85.38 104 ASN A CA 1
ATOM 796 C C . ASN A 1 104 ? 14.292 3.957 -13.215 1.00 85.38 104 ASN A C 1
ATOM 798 O O . ASN A 1 104 ? 13.406 4.393 -12.487 1.00 85.38 104 ASN A O 1
ATOM 802 N N . ASN A 1 105 ? 14.675 4.547 -14.350 1.00 79.75 105 ASN A N 1
ATOM 803 C CA . ASN A 1 105 ? 14.121 5.815 -14.841 1.00 79.75 105 ASN A CA 1
ATOM 804 C C . ASN A 1 105 ? 13.085 5.607 -15.959 1.00 79.75 105 ASN A C 1
ATOM 806 O O . ASN A 1 105 ? 12.834 6.515 -16.750 1.00 79.75 105 ASN A O 1
ATOM 810 N N . ASN A 1 106 ? 12.496 4.411 -16.070 1.00 80.06 106 ASN A N 1
ATOM 811 C CA . ASN A 1 106 ? 11.442 4.156 -17.043 1.00 80.06 106 ASN A CA 1
ATOM 812 C C . ASN A 1 106 ? 10.169 4.929 -16.647 1.00 80.06 106 ASN A C 1
ATOM 814 O O . ASN A 1 106 ? 9.573 4.598 -15.618 1.00 80.06 106 ASN A O 1
ATOM 818 N N . PRO A 1 107 ? 9.667 5.871 -17.471 1.00 75.94 107 PRO A N 1
ATOM 819 C CA . PRO A 1 107 ? 8.387 6.532 -17.202 1.00 75.94 107 PRO A CA 1
ATOM 820 C C . PRO A 1 107 ? 7.210 5.540 -17.175 1.00 75.94 107 PRO A C 1
ATOM 822 O O . PRO A 1 107 ? 6.184 5.800 -16.552 1.00 75.94 107 PRO A O 1
ATOM 825 N N . GLY A 1 108 ? 7.360 4.375 -17.818 1.00 76.25 108 GLY A N 1
ATOM 826 C CA . GLY A 1 108 ? 6.378 3.291 -17.815 1.00 76.25 108 GLY A CA 1
ATOM 827 C C . GLY A 1 108 ? 6.368 2.412 -16.557 1.00 76.25 108 GLY A C 1
ATOM 828 O O . GLY A 1 108 ? 5.491 1.556 -16.449 1.00 76.25 108 GLY A O 1
ATOM 829 N N . GLY A 1 109 ? 7.293 2.608 -15.608 1.00 83.25 109 GLY A N 1
ATOM 830 C CA . GLY A 1 109 ? 7.421 1.805 -14.385 1.00 83.25 109 GLY A CA 1
ATOM 831 C C . GLY A 1 109 ? 7.991 0.394 -14.597 1.00 83.25 109 GLY A C 1
ATOM 832 O O . GLY A 1 109 ? 8.491 0.049 -15.672 1.00 83.25 109 GLY A O 1
ATOM 833 N N . VAL A 1 110 ? 7.936 -0.427 -13.545 1.00 85.50 110 VAL A N 1
ATOM 834 C CA . VAL A 1 110 ? 8.472 -1.798 -13.504 1.00 85.50 110 VAL A CA 1
ATOM 835 C C . VAL A 1 110 ? 7.327 -2.806 -13.416 1.00 85.50 110 VAL A C 1
ATOM 837 O O . VAL A 1 110 ? 6.487 -2.724 -12.523 1.00 85.50 110 VAL A O 1
ATOM 840 N N . VAL A 1 111 ? 7.313 -3.786 -14.321 1.00 85.31 111 VAL A N 1
ATOM 841 C CA . VAL A 1 111 ? 6.371 -4.912 -14.292 1.00 85.31 111 VAL A CA 1
ATOM 842 C C . VAL A 1 111 ? 7.138 -6.207 -14.037 1.00 85.31 111 VAL A C 1
ATOM 844 O O . VAL A 1 111 ? 8.062 -6.539 -14.777 1.00 85.31 111 VAL A O 1
ATOM 847 N N . ILE A 1 112 ? 6.760 -6.936 -12.987 1.00 85.06 112 ILE A N 1
ATOM 848 C CA . ILE A 1 112 ? 7.333 -8.228 -12.599 1.00 85.06 112 ILE A CA 1
ATOM 849 C C . ILE A 1 112 ? 6.262 -9.302 -12.803 1.00 85.06 112 ILE A C 1
ATOM 851 O O . ILE A 1 112 ? 5.301 -9.379 -12.043 1.00 85.06 112 ILE A O 1
ATOM 855 N N . GLY A 1 113 ? 6.409 -10.134 -13.833 1.00 79.19 113 GLY A N 1
ATOM 856 C CA . GLY A 1 113 ? 5.467 -11.212 -14.150 1.00 79.19 113 GLY A CA 1
ATOM 857 C C . GLY A 1 113 ? 5.267 -11.407 -15.652 1.00 79.19 113 GLY A C 1
ATOM 858 O O . GLY A 1 113 ? 5.558 -10.517 -16.445 1.00 79.19 113 GLY A O 1
ATOM 859 N N . ALA A 1 114 ? 4.782 -12.585 -16.050 1.00 73.00 114 ALA A N 1
ATOM 860 C CA . ALA A 1 114 ? 4.447 -12.890 -17.442 1.00 73.00 114 ALA A CA 1
ATOM 861 C C . ALA A 1 114 ? 2.954 -12.632 -17.705 1.00 73.00 114 ALA A C 1
ATOM 863 O O . ALA A 1 114 ? 2.122 -12.968 -16.866 1.00 73.00 114 ALA A O 1
ATOM 864 N N . GLY A 1 115 ? 2.618 -12.070 -18.872 1.00 71.44 115 GLY A N 1
ATOM 865 C CA . GLY A 1 115 ? 1.229 -11.871 -19.321 1.00 71.44 115 GLY A CA 1
ATOM 866 C C . GLY A 1 115 ? 0.670 -10.453 -19.157 1.00 71.44 115 GLY A C 1
ATOM 867 O O . GLY A 1 115 ? -0.358 -10.140 -19.748 1.00 71.44 115 GLY A O 1
ATOM 868 N N . HIS A 1 116 ? 1.371 -9.567 -18.447 1.00 66.44 116 HIS A N 1
ATOM 869 C CA . HIS A 1 116 ? 1.002 -8.158 -18.316 1.00 66.44 116 HIS A CA 1
ATOM 870 C C . HIS A 1 116 ? 2.131 -7.287 -18.872 1.00 66.44 116 HIS A C 1
ATOM 872 O O . HIS A 1 116 ? 3.210 -7.215 -18.299 1.00 66.44 116 HIS A O 1
ATOM 878 N N . MET A 1 117 ? 1.896 -6.650 -20.023 1.00 65.94 117 MET A N 1
ATOM 879 C CA . MET A 1 117 ? 2.888 -5.787 -20.694 1.00 65.94 117 MET A CA 1
ATOM 880 C C . MET A 1 117 ? 2.815 -4.328 -20.225 1.00 65.94 117 MET A C 1
ATOM 882 O O . MET A 1 117 ? 3.670 -3.517 -20.572 1.00 65.94 117 MET A O 1
ATOM 886 N N . ARG A 1 118 ? 1.777 -3.976 -19.459 1.00 70.75 118 ARG A N 1
ATOM 887 C CA . ARG A 1 118 ? 1.529 -2.620 -18.978 1.00 70.75 118 ARG A CA 1
ATOM 888 C C . ARG A 1 118 ? 0.960 -2.683 -17.567 1.00 70.75 118 ARG A C 1
ATOM 890 O O . ARG A 1 118 ? 0.074 -3.486 -17.286 1.00 70.75 118 ARG A O 1
ATOM 897 N N . LYS A 1 119 ? 1.493 -1.838 -16.693 1.00 80.62 119 LYS A N 1
ATOM 898 C CA . LYS A 1 119 ? 0.947 -1.603 -15.358 1.00 80.62 119 LYS A CA 1
ATOM 899 C C . LYS A 1 119 ? -0.346 -0.774 -15.438 1.00 80.62 119 LYS A C 1
ATOM 901 O O . LYS A 1 119 ? -0.506 -0.008 -16.392 1.00 80.62 119 LYS A O 1
ATOM 906 N N . PRO A 1 120 ? -1.210 -0.840 -14.420 1.00 77.31 120 PRO A N 1
ATOM 907 C CA . PRO A 1 120 ? -2.246 0.165 -14.215 1.00 77.31 120 PRO A CA 1
ATOM 908 C C . PRO A 1 120 ? -1.654 1.578 -14.044 1.00 77.31 120 PRO A C 1
ATOM 910 O O . PRO A 1 120 ? -0.489 1.756 -13.648 1.00 77.31 120 PRO A O 1
ATOM 913 N N . ASP A 1 121 ? -2.448 2.598 -14.362 1.00 77.56 121 ASP A N 1
ATOM 914 C CA . ASP A 1 121 ? -2.047 3.996 -14.188 1.00 77.56 121 ASP A CA 1
ATOM 915 C C . ASP A 1 121 ? -1.890 4.332 -12.692 1.00 77.56 121 ASP A C 1
ATOM 917 O O . ASP A 1 121 ? -2.528 3.726 -11.836 1.00 77.56 121 ASP A O 1
ATOM 921 N N . GLY A 1 122 ? -0.977 5.250 -12.359 1.00 80.38 122 GLY A N 1
ATOM 922 C CA . GLY A 1 122 ? -0.714 5.672 -10.972 1.00 80.38 122 GLY A CA 1
ATOM 923 C C . GLY A 1 122 ? 0.310 4.845 -10.177 1.00 80.38 122 GLY A C 1
ATOM 924 O O . GLY A 1 122 ? 0.821 5.335 -9.177 1.00 80.38 122 GLY A O 1
ATOM 925 N N . TYR A 1 123 ? 0.691 3.646 -10.629 1.00 82.12 123 TYR A N 1
ATOM 926 C CA . TYR A 1 123 ? 1.688 2.810 -9.931 1.00 82.12 123 TYR A CA 1
ATOM 927 C C . TYR A 1 123 ? 3.074 2.898 -10.575 1.00 82.12 123 TYR A C 1
ATOM 929 O O . TYR A 1 123 ? 3.163 3.080 -11.782 1.00 82.12 123 TYR A O 1
ATOM 937 N N . SER A 1 124 ? 4.160 2.718 -9.818 1.00 83.88 124 SER A N 1
ATOM 938 C CA . SER A 1 124 ? 5.526 2.610 -10.381 1.00 83.88 124 SER A CA 1
ATOM 939 C C . SER A 1 124 ? 6.036 1.167 -10.453 1.00 83.88 124 SER A C 1
ATOM 941 O O . SER A 1 124 ? 6.958 0.883 -11.216 1.00 83.88 124 SER A O 1
ATOM 943 N N . LEU A 1 125 ? 5.425 0.247 -9.700 1.00 86.25 125 LEU A N 1
ATOM 944 C CA . LEU A 1 125 ? 5.781 -1.170 -9.627 1.00 86.25 125 LEU A CA 1
ATOM 945 C C . LEU A 1 125 ? 4.506 -2.025 -9.648 1.00 86.25 125 LEU A C 1
ATOM 947 O O . LEU A 1 125 ? 3.604 -1.796 -8.847 1.00 86.25 125 LEU A O 1
ATOM 951 N N . TYR A 1 126 ? 4.443 -3.018 -10.534 1.00 86.38 126 TYR A N 1
ATOM 952 C CA . TYR A 1 126 ? 3.361 -4.002 -10.604 1.00 86.38 126 TYR A CA 1
ATOM 953 C C . TYR A 1 126 ? 3.937 -5.419 -10.562 1.00 86.38 126 TYR A C 1
ATOM 955 O O . TYR A 1 126 ? 4.799 -5.755 -11.372 1.00 86.38 126 TYR A O 1
ATOM 963 N N . VAL A 1 127 ? 3.471 -6.254 -9.628 1.00 87.81 127 VAL A N 1
ATOM 964 C CA . VAL A 1 127 ? 3.993 -7.613 -9.413 1.00 87.81 127 VAL A CA 1
ATOM 965 C C . VAL A 1 127 ? 2.872 -8.640 -9.536 1.00 87.81 127 VAL A C 1
ATOM 967 O O . VAL A 1 127 ? 1.915 -8.635 -8.767 1.00 87.81 127 VAL A O 1
ATOM 970 N N . THR A 1 128 ? 3.005 -9.556 -10.492 1.00 84.12 128 THR A N 1
ATOM 971 C CA . THR A 1 128 ? 2.088 -10.688 -10.676 1.00 84.12 128 THR A CA 1
ATOM 972 C C . THR A 1 128 ? 2.478 -11.812 -9.716 1.00 84.12 128 THR A C 1
ATOM 974 O O . THR A 1 128 ? 3.660 -12.120 -9.593 1.00 84.12 128 THR A O 1
ATOM 977 N N . LYS A 1 129 ? 1.491 -12.468 -9.087 1.00 82.50 129 LYS A N 1
ATOM 978 C CA . LYS A 1 129 ? 1.651 -13.535 -8.067 1.00 82.50 129 LYS A CA 1
ATOM 979 C C . LYS A 1 129 ? 2.107 -13.075 -6.671 1.00 82.50 129 LYS A C 1
ATOM 981 O O . LYS A 1 129 ? 2.270 -13.920 -5.796 1.00 82.50 129 LYS A O 1
ATOM 986 N N . GLY A 1 130 ? 2.229 -11.766 -6.441 1.00 84.62 130 GLY A N 1
ATOM 987 C CA . GLY A 1 130 ? 2.493 -11.188 -5.119 1.00 84.62 130 GLY A CA 1
ATOM 988 C C . GLY A 1 130 ? 3.976 -11.043 -4.763 1.00 84.62 130 GLY A C 1
ATOM 989 O O . GLY A 1 130 ? 4.862 -11.321 -5.569 1.00 84.62 130 GLY A O 1
ATOM 990 N N . ILE A 1 131 ? 4.232 -10.559 -3.544 1.00 88.62 131 ILE A N 1
ATOM 991 C CA . ILE A 1 131 ? 5.570 -10.280 -3.006 1.00 88.62 131 ILE A CA 1
ATOM 992 C C . ILE A 1 131 ? 5.724 -11.047 -1.692 1.00 88.62 131 ILE A C 1
ATOM 994 O O . ILE A 1 131 ? 4.929 -10.855 -0.774 1.00 88.62 131 ILE A O 1
ATOM 998 N N . LEU A 1 132 ? 6.756 -11.886 -1.586 1.00 87.44 132 LEU A N 1
ATOM 999 C CA . LEU A 1 132 ? 7.172 -12.482 -0.318 1.00 87.44 132 LEU A CA 1
ATOM 1000 C C . LEU A 1 132 ? 8.298 -11.627 0.272 1.00 87.44 132 LEU A C 1
ATOM 1002 O O . LEU A 1 132 ? 9.323 -11.425 -0.377 1.00 87.44 132 LEU A O 1
ATOM 1006 N N . THR A 1 133 ? 8.104 -11.113 1.484 1.00 87.75 133 THR A N 1
ATOM 1007 C CA . TH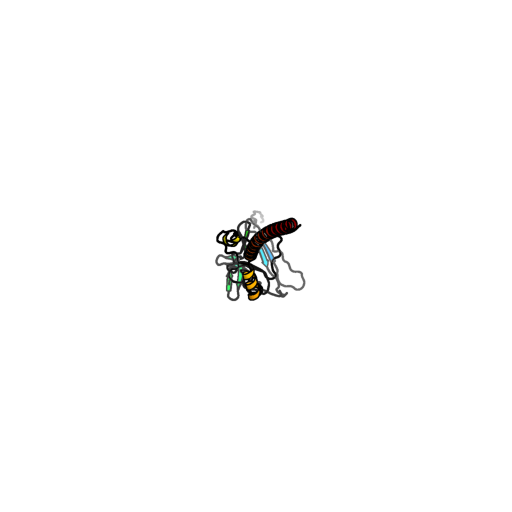R A 1 133 ? 9.093 -10.289 2.191 1.00 87.75 133 THR A CA 1
ATOM 1008 C C . THR A 1 133 ? 9.082 -10.611 3.681 1.00 87.75 133 THR A C 1
ATOM 1010 O O . THR A 1 133 ? 8.035 -10.934 4.237 1.00 87.75 133 THR A O 1
ATOM 1013 N N . GLU A 1 134 ? 10.234 -10.498 4.341 1.00 86.94 134 GLU A N 1
ATOM 1014 C CA . GLU A 1 134 ? 10.337 -10.617 5.802 1.00 86.94 134 GLU A CA 1
ATOM 1015 C C . GLU A 1 134 ? 9.774 -9.388 6.522 1.00 86.94 134 GLU A C 1
ATOM 1017 O O . GLU A 1 134 ? 9.307 -9.480 7.655 1.00 86.94 134 GLU A O 1
ATOM 1022 N N . ARG A 1 135 ? 9.848 -8.212 5.884 1.00 83.50 135 ARG A N 1
ATOM 1023 C CA . ARG A 1 135 ? 9.375 -6.946 6.451 1.00 83.50 135 ARG A CA 1
ATOM 1024 C C . ARG A 1 135 ? 8.757 -6.075 5.366 1.00 83.50 135 ARG A C 1
ATOM 1026 O O . ARG A 1 135 ? 9.346 -5.878 4.304 1.00 83.50 135 ARG A O 1
ATOM 1033 N N . LEU A 1 136 ? 7.592 -5.511 5.668 1.00 85.44 136 LEU A N 1
ATOM 1034 C CA . LEU A 1 136 ? 6.906 -4.532 4.833 1.00 85.44 136 LEU A CA 1
ATOM 1035 C C . LEU A 1 136 ? 6.692 -3.259 5.652 1.00 85.44 136 LEU A C 1
ATOM 1037 O O . LEU A 1 136 ? 6.100 -3.303 6.728 1.00 85.44 136 LEU A O 1
ATOM 1041 N N . ARG A 1 137 ? 7.191 -2.127 5.153 1.00 81.62 137 ARG A N 1
ATOM 1042 C CA . ARG A 1 137 ? 6.922 -0.800 5.716 1.00 81.62 137 ARG A CA 1
ATOM 1043 C C . ARG A 1 137 ? 6.151 -0.003 4.679 1.00 81.62 137 ARG A C 1
ATOM 1045 O O . ARG A 1 137 ? 6.661 0.216 3.585 1.00 81.62 137 ARG A O 1
ATOM 1052 N N . VAL A 1 138 ? 4.945 0.416 5.038 1.00 82.00 138 VAL A N 1
ATOM 1053 C CA . VAL A 1 138 ? 4.125 1.325 4.236 1.00 82.00 138 VAL A CA 1
ATOM 1054 C C . VAL A 1 138 ? 4.157 2.673 4.939 1.00 82.00 138 VAL A C 1
ATOM 1056 O O . VAL A 1 138 ? 3.851 2.753 6.126 1.00 82.00 138 VAL A O 1
ATOM 1059 N N . ALA A 1 139 ? 4.602 3.707 4.233 1.00 75.88 139 ALA A N 1
ATOM 1060 C CA . ALA A 1 139 ? 4.542 5.079 4.711 1.00 75.88 139 ALA A CA 1
ATOM 1061 C C . ALA A 1 139 ? 3.391 5.767 3.983 1.00 75.88 139 ALA A C 1
ATOM 1063 O O . ALA A 1 139 ? 3.397 5.838 2.754 1.00 75.88 139 ALA A O 1
ATOM 1064 N N . VAL A 1 140 ? 2.409 6.234 4.744 1.00 71.38 140 VAL A N 1
ATOM 1065 C CA . VAL A 1 140 ? 1.341 7.085 4.220 1.00 71.38 140 VAL A CA 1
ATOM 1066 C C . VAL A 1 140 ? 1.857 8.514 4.112 1.00 71.38 140 VAL A C 1
ATOM 1068 O O . VAL A 1 140 ? 2.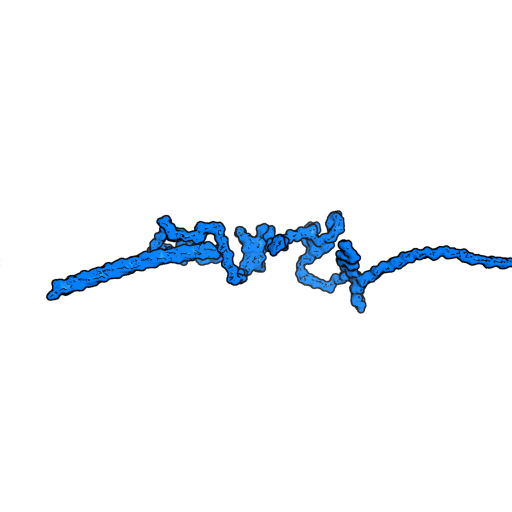735 8.924 4.874 1.00 71.38 140 VAL A O 1
ATOM 1071 N N . LYS A 1 141 ? 1.361 9.249 3.117 1.00 67.75 141 LYS A N 1
ATOM 1072 C CA . LYS A 1 141 ? 1.883 10.573 2.765 1.00 67.75 141 LYS A CA 1
ATOM 1073 C C . LYS A 1 141 ? 1.556 11.625 3.824 1.00 67.75 141 LYS A C 1
ATOM 1075 O O . LYS A 1 141 ? 2.398 12.474 4.100 1.00 67.75 141 LYS A O 1
ATOM 1080 N N . ASP A 1 142 ? 0.370 11.529 4.419 1.00 68.75 142 ASP A N 1
ATOM 1081 C CA . ASP A 1 142 ? -0.183 12.538 5.313 1.00 68.75 142 ASP A CA 1
ATOM 1082 C C . ASP A 1 142 ? -0.646 11.902 6.632 1.00 68.75 142 ASP A C 1
ATOM 1084 O O . ASP A 1 142 ? -1.187 10.795 6.661 1.00 68.75 142 ASP A O 1
ATOM 1088 N N . THR A 1 143 ? -0.451 12.612 7.747 1.00 66.88 143 THR A N 1
ATOM 1089 C CA . THR A 1 143 ? -0.889 12.161 9.080 1.00 66.88 143 THR A CA 1
ATOM 1090 C C . THR A 1 143 ? -2.403 12.044 9.181 1.00 66.88 143 THR A C 1
ATOM 1092 O O . THR A 1 143 ? -2.896 11.220 9.942 1.00 66.88 143 THR A O 1
ATOM 1095 N N . ASP A 1 144 ? -3.151 12.810 8.386 1.00 66.25 144 ASP A N 1
ATOM 1096 C CA . ASP A 1 144 ? -4.614 12.797 8.397 1.00 66.25 144 ASP A CA 1
ATOM 1097 C C . ASP A 1 144 ? -5.208 11.457 7.946 1.00 66.25 144 ASP A C 1
ATOM 1099 O O . ASP A 1 144 ? -6.348 11.156 8.295 1.00 66.25 144 ASP A O 1
ATOM 1103 N N . GLU A 1 145 ? -4.467 10.646 7.190 1.00 64.06 145 GLU A N 1
ATOM 1104 C CA . GLU A 1 145 ? -4.906 9.304 6.785 1.00 64.06 145 GLU A CA 1
ATOM 1105 C C . GLU A 1 145 ? -4.654 8.242 7.867 1.00 64.06 145 GLU A C 1
ATOM 1107 O O . GLU A 1 145 ? -5.220 7.155 7.789 1.00 64.06 145 GLU A O 1
ATOM 1112 N N . TRP A 1 146 ? -3.848 8.556 8.887 1.00 65.94 146 TRP A N 1
ATOM 1113 C CA . TRP A 1 146 ? -3.458 7.630 9.959 1.00 65.94 146 TRP A CA 1
ATOM 1114 C C . TRP A 1 146 ? -3.876 8.095 11.365 1.00 65.94 146 TRP A C 1
ATOM 1116 O O . TRP A 1 146 ? -3.807 7.324 12.313 1.00 65.94 146 TRP A O 1
ATOM 1126 N N . SER A 1 147 ? -4.265 9.360 11.525 1.00 64.56 147 SER A N 1
ATOM 1127 C CA . SER A 1 147 ? -4.477 9.986 12.833 1.00 64.56 147 SER A CA 1
ATOM 1128 C C . SER A 1 147 ? -5.731 9.483 13.561 1.00 64.56 147 SER A C 1
ATOM 1130 O O . SER A 1 147 ? -6.776 9.278 12.946 1.00 64.56 147 SER A O 1
ATOM 1132 N N . ASP A 1 148 ? -5.614 9.439 14.892 1.00 64.06 148 ASP A N 1
ATOM 1133 C CA . ASP A 1 148 ? -6.602 9.164 15.952 1.00 64.06 148 ASP A CA 1
ATOM 1134 C C . ASP A 1 148 ? -7.854 10.076 15.944 1.00 64.06 148 ASP A C 1
ATOM 1136 O O . ASP A 1 148 ? -8.165 10.797 16.900 1.00 64.06 148 ASP A O 1
ATOM 1140 N N . LYS A 1 149 ? -8.598 10.100 14.838 1.00 75.38 149 LYS A N 1
ATOM 1141 C CA . LYS A 1 149 ? -9.788 10.952 14.688 1.00 75.38 149 LYS A CA 1
ATOM 1142 C C . LYS A 1 149 ? -10.916 10.560 15.635 1.00 75.38 149 LYS A C 1
ATOM 1144 O O . LYS A 1 149 ? -11.725 11.421 15.975 1.00 75.38 149 LYS A O 1
ATOM 1149 N N . VAL A 1 150 ? -10.960 9.302 16.072 1.00 73.69 150 VAL A N 1
ATOM 1150 C CA . VAL A 1 150 ? -12.046 8.752 16.897 1.00 73.69 150 VAL A CA 1
ATOM 1151 C C . VAL A 1 150 ? -12.074 9.373 18.295 1.00 73.69 150 VAL A C 1
ATOM 1153 O O . VAL A 1 150 ? -13.145 9.508 18.884 1.00 73.69 150 VAL A O 1
ATOM 1156 N N . PHE A 1 151 ? -10.929 9.836 18.806 1.00 74.94 151 PHE A N 1
ATOM 1157 C CA . PHE A 1 151 ? -10.843 10.514 20.106 1.00 74.94 151 PHE A CA 1
ATOM 1158 C C . PHE A 1 151 ? -11.080 12.027 20.034 1.00 74.94 151 PHE A C 1
ATOM 1160 O O . PHE A 1 151 ? -11.069 12.706 21.063 1.00 74.94 151 PHE A O 1
ATOM 1167 N N . SER A 1 152 ? -11.307 12.582 18.840 1.00 79.44 152 SER A N 1
ATOM 1168 C CA . SER A 1 152 ? -11.648 13.995 18.710 1.00 79.44 152 SER A CA 1
ATOM 1169 C C . SER A 1 152 ? -13.030 14.269 19.320 1.00 79.44 152 SER A C 1
ATOM 1171 O O . SER A 1 152 ? -13.980 13.540 19.029 1.00 79.44 152 SER A O 1
ATOM 1173 N N . PRO A 1 153 ? -13.219 15.370 20.072 1.00 75.06 153 PRO A N 1
ATOM 1174 C CA . PRO A 1 153 ? -14.534 15.749 20.596 1.00 75.06 153 PRO A CA 1
ATOM 1175 C C . PRO A 1 153 ? -15.567 16.052 19.496 1.00 75.06 153 PRO A C 1
ATOM 1177 O O . PRO A 1 153 ? -16.763 16.097 19.769 1.00 75.06 153 PRO A O 1
ATOM 1180 N N . SER A 1 154 ? -15.125 16.261 18.251 1.00 79.44 154 SER A N 1
ATOM 1181 C CA . SER A 1 154 ? -15.994 16.436 17.082 1.00 79.44 154 SER A CA 1
ATOM 1182 C C . SER A 1 154 ? -16.362 15.127 16.370 1.00 79.44 154 SER A C 1
ATOM 1184 O O . SER A 1 154 ? -17.115 15.167 15.394 1.00 79.44 154 SER A O 1
ATOM 1186 N N . TYR A 1 155 ? -15.849 13.974 16.817 1.00 81.25 155 TYR A N 1
ATOM 1187 C CA . TYR A 1 155 ? -16.106 12.693 16.168 1.00 81.25 155 TYR A CA 1
ATOM 1188 C C . TYR A 1 155 ? -17.535 12.212 16.428 1.00 81.25 155 TYR A C 1
ATOM 1190 O O . TYR A 1 155 ? -17.983 12.067 17.567 1.00 81.25 155 TYR A O 1
ATOM 1198 N N . LYS A 1 156 ? -18.273 11.942 15.349 1.00 79.62 156 LYS A N 1
ATOM 1199 C CA . LYS A 1 156 ? -19.653 11.468 15.435 1.00 79.62 156 LYS A CA 1
ATOM 1200 C C . LYS A 1 156 ? -19.675 9.944 15.542 1.00 79.62 156 LYS A C 1
ATOM 1202 O O . LYS A 1 156 ? -19.788 9.254 14.532 1.00 79.62 156 LYS A O 1
ATOM 1207 N N . LEU A 1 157 ? -19.612 9.434 16.771 1.00 83.94 157 LEU A N 1
ATOM 1208 C CA . LEU A 1 157 ? -19.772 8.005 17.043 1.00 83.94 157 LEU A CA 1
ATOM 1209 C C . LEU A 1 157 ? -21.191 7.549 16.662 1.00 83.94 157 LEU A C 1
ATOM 1211 O O . LEU A 1 157 ? -22.182 8.036 17.214 1.00 83.94 157 LEU A O 1
ATOM 1215 N N . LEU A 1 158 ? -21.287 6.621 15.709 1.00 85.06 158 LEU A N 1
ATOM 1216 C CA . LEU A 1 158 ? -22.550 5.993 15.319 1.00 85.06 158 LEU A CA 1
ATOM 1217 C C . LEU A 1 158 ? -23.082 5.116 16.451 1.00 85.06 158 LEU A C 1
ATOM 1219 O O . LEU A 1 158 ? -22.325 4.490 17.186 1.00 85.06 158 LEU A O 1
ATOM 1223 N N . SER A 1 159 ? -24.400 5.036 16.592 1.00 87.94 159 SER A N 1
ATOM 1224 C CA . SER A 1 159 ? -24.996 4.139 17.581 1.00 87.94 159 SER A CA 1
ATOM 1225 C C . SER A 1 159 ? -25.005 2.683 17.087 1.00 87.94 159 SER A C 1
ATOM 1227 O O . SER A 1 159 ? -25.139 2.416 15.891 1.00 87.94 159 SER A O 1
ATOM 1229 N N . LEU A 1 160 ? -24.924 1.712 18.007 1.00 88.69 160 LEU A N 1
ATOM 1230 C CA . LEU A 1 160 ? -24.995 0.282 17.662 1.00 88.69 160 LEU A CA 1
ATOM 1231 C C . LEU A 1 160 ? -26.253 -0.100 16.849 1.00 88.69 160 LEU A C 1
ATOM 1233 O O . LEU A 1 160 ? -26.122 -0.905 15.926 1.00 88.69 160 LEU A O 1
ATOM 1237 N N . PRO A 1 161 ? -27.455 0.462 17.106 1.00 89.88 161 PRO A N 1
ATOM 1238 C CA . PRO A 1 161 ? -28.625 0.212 16.263 1.00 89.88 161 PRO A CA 1
ATOM 1239 C C . PRO A 1 161 ? -28.463 0.714 14.823 1.00 89.88 161 PRO A C 1
ATOM 1241 O O . PRO A 1 161 ? -28.885 0.035 13.887 1.00 89.88 161 PRO A O 1
ATOM 1244 N N . GLU A 1 162 ? -27.839 1.879 14.624 1.00 88.88 162 GLU A N 1
ATOM 1245 C CA . GLU A 1 162 ? -27.564 2.414 13.285 1.00 88.88 162 GLU A CA 1
ATOM 1246 C C . GLU A 1 162 ? -26.542 1.551 12.545 1.00 88.88 162 GLU A C 1
ATOM 1248 O O . GLU A 1 162 ? -26.749 1.231 11.373 1.00 88.88 162 GLU A O 1
ATOM 1253 N N . ILE A 1 163 ? -25.484 1.117 13.240 1.00 88.69 163 ILE A N 1
ATOM 1254 C CA . ILE A 1 163 ? -24.470 0.205 12.696 1.00 88.69 163 ILE A CA 1
ATOM 1255 C C . ILE A 1 163 ? -25.114 -1.130 12.312 1.00 88.69 163 ILE A C 1
ATOM 1257 O O . ILE A 1 163 ? -24.899 -1.613 11.203 1.00 88.69 163 ILE A O 1
ATOM 1261 N N . LYS A 1 164 ? -25.958 -1.701 13.181 1.00 89.12 164 LYS A N 1
ATOM 1262 C CA . LYS A 1 164 ? -26.695 -2.938 12.894 1.00 89.12 164 LYS A CA 1
ATOM 1263 C C . LYS A 1 164 ? -27.535 -2.800 11.626 1.00 89.12 164 LYS A C 1
ATOM 1265 O O . LYS A 1 164 ? -27.433 -3.643 10.740 1.00 89.12 164 LYS A O 1
ATOM 1270 N N . ARG A 1 165 ? -28.306 -1.714 11.505 1.00 92.00 165 ARG A N 1
ATOM 1271 C CA . ARG A 1 165 ? -29.125 -1.453 10.314 1.00 92.00 165 ARG A CA 1
ATOM 1272 C C . ARG A 1 165 ? -28.268 -1.320 9.053 1.00 92.00 165 ARG A C 1
ATOM 1274 O O . ARG A 1 165 ? -28.663 -1.801 7.997 1.00 92.00 165 ARG A O 1
ATOM 1281 N N . TYR A 1 166 ? -27.100 -0.687 9.156 1.00 91.38 166 TYR A N 1
ATOM 1282 C CA . TYR A 1 166 ? -26.165 -0.573 8.038 1.00 91.38 166 TYR A CA 1
ATOM 1283 C C . TYR A 1 166 ? -25.617 -1.939 7.610 1.00 91.38 166 TYR A C 1
ATOM 1285 O O . TYR A 1 166 ? -25.624 -2.249 6.423 1.00 91.38 166 TYR A O 1
ATOM 1293 N N . ILE A 1 167 ? -25.197 -2.776 8.563 1.00 90.94 167 ILE A N 1
ATOM 1294 C CA . ILE A 1 167 ? -24.689 -4.128 8.287 1.00 90.94 167 ILE A CA 1
ATOM 1295 C C . ILE A 1 167 ? -25.773 -4.989 7.629 1.00 90.94 167 ILE A C 1
ATOM 1297 O O . ILE A 1 167 ? -25.484 -5.684 6.661 1.00 90.94 167 ILE A O 1
ATOM 1301 N N . GLU A 1 168 ? -27.020 -4.915 8.099 1.00 91.25 168 GLU A N 1
ATOM 1302 C CA . GLU A 1 168 ? -28.150 -5.645 7.504 1.00 91.25 168 GLU A CA 1
ATOM 1303 C C . GLU A 1 168 ? -28.439 -5.211 6.055 1.00 91.25 168 GLU A C 1
ATOM 1305 O O . GLU A 1 168 ? -28.854 -6.028 5.236 1.00 91.25 168 GLU A O 1
ATOM 1310 N N . GLN A 1 169 ? -28.203 -3.939 5.718 1.00 91.44 169 GLN A N 1
ATOM 1311 C CA . GLN A 1 169 ? -28.436 -3.399 4.374 1.00 91.44 169 GLN A CA 1
ATOM 1312 C C . GLN A 1 169 ? -27.258 -3.642 3.421 1.00 91.44 169 GLN A C 1
ATOM 1314 O O . GLN A 1 169 ? -27.456 -4.035 2.272 1.00 91.44 169 GLN A O 1
ATOM 1319 N N . HIS A 1 170 ? -26.029 -3.416 3.885 1.00 87.38 170 HIS A N 1
ATOM 1320 C CA . HIS A 1 170 ? -24.832 -3.353 3.042 1.00 87.38 170 HIS A CA 1
ATOM 1321 C C . HIS A 1 170 ? -23.898 -4.558 3.193 1.00 87.38 170 HIS A C 1
ATOM 1323 O O . HIS A 1 170 ? -23.005 -4.736 2.370 1.00 87.38 170 HIS A O 1
ATOM 1329 N N . HIS A 1 171 ? -24.107 -5.416 4.196 1.00 87.69 171 HIS A N 1
ATOM 1330 C CA . HIS A 1 171 ? -23.301 -6.617 4.468 1.00 87.69 171 HIS A CA 1
ATOM 1331 C C . HIS A 1 171 ? -21.805 -6.340 4.725 1.00 87.69 171 HIS A C 1
ATOM 1333 O O . HIS A 1 171 ? -20.980 -7.252 4.688 1.00 87.69 171 HIS A O 1
ATOM 1339 N N . HIS A 1 172 ? -21.444 -5.091 5.016 1.00 86.12 172 HIS A N 1
ATOM 1340 C CA . HIS A 1 172 ? -20.109 -4.676 5.431 1.00 86.12 172 HIS A CA 1
ATOM 1341 C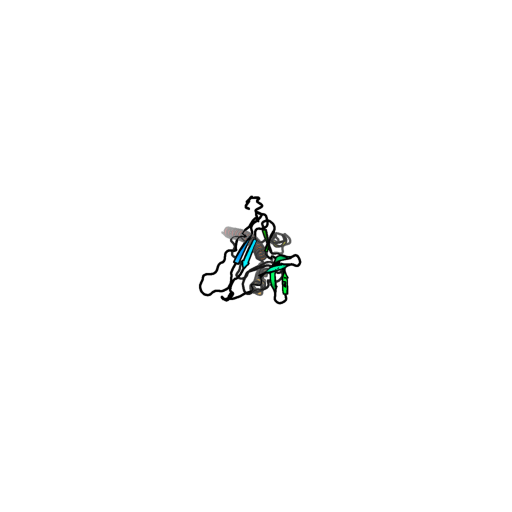 C . HIS A 1 172 ? -20.203 -3.535 6.450 1.00 86.12 172 HIS A C 1
ATOM 1343 O O . HIS A 1 172 ? -21.263 -2.938 6.647 1.00 86.12 172 HIS A O 1
ATOM 1349 N N . LEU A 1 173 ? -19.089 -3.239 7.123 1.00 86.75 173 LEU A N 1
ATOM 1350 C CA . LEU A 1 173 ? -19.026 -2.137 8.080 1.00 86.75 173 LEU A CA 1
ATOM 1351 C C . LEU A 1 173 ? -19.009 -0.775 7.363 1.00 86.75 173 LEU A C 1
ATOM 1353 O O . LEU A 1 173 ? -18.478 -0.676 6.250 1.00 86.75 173 LEU A O 1
ATOM 1357 N N . PRO A 1 174 ? -19.538 0.290 7.994 1.00 83.69 174 PRO A N 1
ATOM 1358 C CA . PRO A 1 174 ? -19.438 1.644 7.463 1.00 83.69 174 PRO A CA 1
ATOM 1359 C C . PRO A 1 174 ? -17.975 2.048 7.250 1.00 83.69 174 PRO A C 1
ATOM 1361 O O . PRO A 1 174 ? -17.146 1.890 8.146 1.00 83.69 174 PRO A O 1
ATOM 1364 N N . GLY A 1 175 ? -17.658 2.580 6.069 1.00 81.38 175 GLY A N 1
ATOM 1365 C CA . GLY A 1 175 ? -16.314 3.062 5.727 1.00 81.38 175 GLY A CA 1
ATOM 1366 C C . GLY A 1 175 ? -15.327 1.984 5.261 1.00 81.38 175 GLY A C 1
ATOM 1367 O O . GLY A 1 175 ? -14.264 2.334 4.739 1.00 81.38 175 GLY A O 1
ATOM 1368 N N . ILE A 1 176 ? -15.672 0.697 5.374 1.00 84.81 176 ILE A N 1
ATOM 1369 C CA . ILE A 1 176 ? -14.888 -0.416 4.819 1.00 84.81 176 ILE A CA 1
ATOM 1370 C C . ILE A 1 176 ? -15.484 -0.815 3.468 1.00 84.81 176 ILE A C 1
ATOM 1372 O O . ILE A 1 176 ? -16.696 -0.984 3.351 1.00 84.81 176 ILE A O 1
ATOM 1376 N N . SER A 1 177 ? -14.626 -0.953 2.458 1.00 84.75 177 SER A N 1
ATOM 1377 C CA . SER A 1 177 ? -15.021 -1.395 1.119 1.00 84.75 177 SER A CA 1
ATOM 1378 C C . SER A 1 177 ? -15.569 -2.819 1.143 1.00 84.75 177 SER A C 1
ATOM 1380 O O . SER A 1 177 ? -15.118 -3.666 1.919 1.00 84.75 177 SER A O 1
ATOM 1382 N N . SER A 1 178 ? -16.535 -3.094 0.271 1.00 86.19 178 SER A N 1
ATOM 1383 C CA . SER A 1 178 ? -17.102 -4.439 0.155 1.00 86.19 178 SER A CA 1
ATOM 1384 C C . SER A 1 178 ? -16.081 -5.425 -0.426 1.00 86.19 178 SER A C 1
ATOM 1386 O O . SER A 1 178 ? -15.154 -5.042 -1.142 1.00 86.19 178 SER A O 1
ATOM 1388 N N . ALA A 1 179 ? -16.274 -6.725 -0.184 1.00 84.19 179 ALA A N 1
ATOM 1389 C CA . ALA A 1 179 ? -15.410 -7.754 -0.768 1.00 84.19 179 ALA A CA 1
ATOM 1390 C C . ALA A 1 179 ? -15.355 -7.667 -2.306 1.00 84.19 179 ALA A C 1
ATOM 1392 O O . ALA A 1 179 ? -14.305 -7.885 -2.906 1.00 84.19 179 ALA A O 1
ATOM 1393 N N . THR A 1 180 ? -16.469 -7.301 -2.948 1.00 83.38 180 THR A N 1
ATOM 1394 C CA . THR A 1 180 ? -16.551 -7.142 -4.405 1.00 83.38 180 THR A CA 1
ATOM 1395 C C . THR A 1 180 ? -15.709 -5.967 -4.904 1.00 83.38 180 THR A C 1
ATOM 1397 O O . THR A 1 180 ? -15.032 -6.096 -5.922 1.00 83.38 180 THR A O 1
ATOM 1400 N N . GLU A 1 181 ? -15.706 -4.846 -4.180 1.00 82.50 181 GLU A N 1
ATOM 1401 C CA . GLU A 1 181 ? -14.867 -3.682 -4.499 1.00 82.50 181 GLU A CA 1
ATOM 1402 C C . GLU A 1 181 ? -13.383 -3.992 -4.304 1.00 82.50 181 GLU A C 1
ATOM 1404 O O . GLU A 1 181 ? -12.578 -3.701 -5.183 1.00 82.50 181 GLU A O 1
ATOM 1409 N N . VAL A 1 182 ? -13.018 -4.667 -3.208 1.00 84.19 182 VAL A N 1
ATOM 1410 C CA . VAL A 1 182 ? -11.619 -5.033 -2.928 1.00 84.19 182 VAL A CA 1
ATOM 1411 C C . VAL A 1 182 ? -11.057 -5.974 -3.996 1.00 84.19 182 VAL A C 1
ATOM 1413 O O . VAL A 1 182 ? -9.898 -5.846 -4.383 1.00 84.19 182 VAL A O 1
ATOM 1416 N N . VAL A 1 183 ? -11.867 -6.904 -4.512 1.00 78.69 183 VAL A N 1
ATOM 1417 C CA . VAL A 1 183 ? -11.448 -7.804 -5.600 1.00 78.69 183 VAL A CA 1
ATOM 1418 C C . VAL A 1 183 ? -11.253 -7.051 -6.917 1.00 78.69 183 VAL A C 1
ATOM 1420 O O . VAL A 1 183 ? -10.369 -7.407 -7.695 1.00 78.69 183 VAL A O 1
ATOM 1423 N N . LYS A 1 184 ? -12.074 -6.031 -7.181 1.00 79.00 184 LYS A N 1
ATOM 1424 C CA . LYS A 1 184 ? -12.050 -5.286 -8.442 1.00 79.00 184 LYS A CA 1
ATOM 1425 C C . LYS A 1 184 ? -10.939 -4.235 -8.479 1.00 79.00 184 LYS A C 1
ATOM 1427 O O . LYS A 1 184 ? -10.193 -4.181 -9.453 1.00 79.00 184 LYS A O 1
ATOM 1432 N N . ASP A 1 185 ? -10.846 -3.425 -7.430 1.00 77.81 185 ASP A N 1
ATOM 1433 C CA . ASP A 1 185 ? -10.034 -2.206 -7.412 1.00 77.81 185 ASP A CA 1
ATOM 1434 C C . ASP A 1 185 ? -8.776 -2.351 -6.531 1.00 77.81 185 ASP A C 1
ATOM 1436 O O . ASP A 1 185 ? -7.866 -1.524 -6.594 1.00 77.81 185 ASP A O 1
ATOM 1440 N N . GLY A 1 186 ? -8.673 -3.441 -5.758 1.00 77.38 186 GLY A N 1
ATOM 1441 C CA . GLY A 1 186 ? -7.612 -3.636 -4.772 1.00 77.38 186 GLY A CA 1
ATOM 1442 C C . GLY A 1 186 ? -7.807 -2.763 -3.530 1.00 77.38 186 GLY A C 1
ATOM 1443 O O . GLY A 1 186 ? -8.734 -1.962 -3.436 1.00 77.38 186 GLY A O 1
ATOM 1444 N N . VAL A 1 187 ? -6.933 -2.925 -2.536 1.00 81.62 187 VAL A N 1
ATOM 1445 C CA . VAL A 1 187 ? -6.928 -2.076 -1.339 1.00 81.62 187 VAL A CA 1
ATOM 1446 C C . VAL A 1 187 ? -5.500 -1.696 -0.977 1.00 81.62 187 VAL A C 1
ATOM 1448 O O . VAL A 1 187 ? -4.594 -2.532 -1.018 1.00 81.62 187 VAL A O 1
ATOM 1451 N N . ASP A 1 188 ? -5.294 -0.428 -0.629 1.00 82.75 188 ASP A N 1
ATOM 1452 C CA . ASP A 1 188 ? -4.036 0.007 -0.036 1.00 82.75 188 ASP A CA 1
ATOM 1453 C C . ASP A 1 188 ? -3.930 -0.568 1.383 1.00 82.75 188 ASP A C 1
ATOM 1455 O O . ASP A 1 188 ? -4.809 -0.369 2.226 1.00 82.75 188 ASP A O 1
ATOM 1459 N N . VAL A 1 189 ? -2.855 -1.312 1.642 1.00 83.44 189 VAL A N 1
ATOM 1460 C CA . VAL A 1 189 ? -2.641 -1.985 2.928 1.00 83.44 189 VAL A CA 1
ATOM 1461 C C . VAL A 1 189 ? -2.510 -0.971 4.067 1.00 83.44 189 VAL A C 1
ATOM 1463 O O . VAL A 1 189 ? -3.010 -1.229 5.156 1.00 83.44 189 VAL A O 1
ATOM 1466 N N . GLY A 1 190 ? -1.886 0.185 3.834 1.00 82.88 190 GLY A N 1
ATOM 1467 C CA . GLY A 1 190 ? -1.778 1.253 4.826 1.00 82.88 190 GLY A CA 1
ATOM 1468 C C . GLY A 1 190 ? -3.145 1.834 5.181 1.00 82.88 190 GLY A C 1
ATOM 1469 O O . GLY A 1 190 ? -3.492 1.897 6.358 1.00 82.88 190 GLY A O 1
ATOM 1470 N N . VAL A 1 191 ? -3.957 2.160 4.171 1.00 81.50 191 VAL A N 1
ATOM 1471 C CA . VAL A 1 191 ? -5.316 2.699 4.378 1.00 81.50 191 VAL A CA 1
ATOM 1472 C C . VAL A 1 191 ? -6.225 1.681 5.069 1.00 81.50 191 VAL A C 1
ATOM 1474 O O . VAL A 1 191 ? -6.997 2.038 5.957 1.00 81.50 191 VAL A O 1
ATOM 1477 N N . MET A 1 192 ? -6.140 0.401 4.698 1.00 84.62 192 MET A N 1
ATOM 1478 C CA . MET A 1 192 ? -6.925 -0.655 5.342 1.00 84.62 192 MET A CA 1
ATOM 1479 C C . MET A 1 192 ? -6.553 -0.823 6.817 1.00 84.62 192 MET A C 1
ATOM 1481 O O . MET A 1 192 ? -7.443 -0.959 7.653 1.00 84.62 192 MET A O 1
ATOM 1485 N N . GLN A 1 193 ? -5.258 -0.782 7.141 1.00 85.56 193 GLN A N 1
ATOM 1486 C CA . GLN A 1 193 ? -4.789 -0.883 8.524 1.00 85.56 193 GLN A CA 1
ATOM 1487 C C . GLN A 1 193 ? -5.203 0.335 9.356 1.00 85.56 193 GLN A C 1
ATOM 1489 O O . GLN A 1 193 ? -5.629 0.158 10.495 1.00 85.56 193 GLN A O 1
ATOM 1494 N N . ALA A 1 194 ? -5.162 1.541 8.785 1.00 84.38 194 ALA A N 1
ATOM 1495 C CA . ALA A 1 194 ? -5.656 2.746 9.448 1.00 84.38 194 ALA A CA 1
ATOM 1496 C C . ALA A 1 194 ? -7.167 2.665 9.735 1.00 84.38 194 ALA A C 1
ATOM 1498 O O . ALA A 1 194 ? -7.596 2.878 10.866 1.00 84.38 194 ALA A O 1
ATOM 1499 N N . LYS A 1 195 ? -7.980 2.256 8.749 1.00 86.19 195 LYS A N 1
ATOM 1500 C CA . LYS A 1 195 ? -9.427 2.042 8.943 1.00 86.19 195 LYS A CA 1
ATOM 1501 C C . LYS A 1 195 ? -9.730 0.958 9.974 1.00 86.19 195 LYS A C 1
ATOM 1503 O O . LYS A 1 195 ? -10.693 1.076 10.725 1.00 86.19 195 LYS A O 1
ATOM 1508 N N . LEU A 1 196 ? -8.941 -0.117 10.004 1.00 87.88 196 LEU A N 1
ATOM 1509 C CA . LEU A 1 196 ? -9.102 -1.170 11.002 1.00 87.88 196 LEU A CA 1
ATOM 1510 C C . LEU A 1 196 ? -8.841 -0.629 12.412 1.00 87.88 196 LEU A C 1
ATOM 1512 O O . LEU A 1 196 ? -9.613 -0.933 13.318 1.00 87.88 196 LEU A O 1
ATOM 1516 N N . LEU A 1 197 ? -7.798 0.187 12.581 1.00 87.94 197 LEU A N 1
ATOM 1517 C CA . LEU A 1 197 ? -7.502 0.847 13.850 1.00 87.94 197 LEU A CA 1
ATOM 1518 C C . LEU A 1 197 ? -8.652 1.768 14.282 1.00 87.94 197 LEU A C 1
ATOM 1520 O O . LEU A 1 197 ? -9.124 1.633 15.406 1.00 87.94 197 LEU A O 1
ATOM 1524 N N . GLU A 1 198 ? -9.188 2.585 13.367 1.00 86.12 198 GLU A N 1
ATOM 1525 C CA . GLU A 1 198 ? -10.368 3.432 13.621 1.00 86.12 198 GLU A CA 1
ATOM 1526 C C . GLU A 1 198 ? -11.545 2.603 14.173 1.00 86.12 198 GLU A C 1
ATOM 1528 O O . GLU A 1 198 ? -12.170 2.958 15.172 1.00 86.12 198 GLU A O 1
ATOM 1533 N N . LYS A 1 199 ? -11.816 1.428 13.587 1.00 87.44 199 LYS A N 1
ATOM 1534 C CA . LYS A 1 199 ? -12.888 0.540 14.071 1.00 87.44 199 LYS A CA 1
ATOM 1535 C C . LYS A 1 199 ? -12.589 -0.107 15.415 1.00 87.44 199 LYS A C 1
ATOM 1537 O O . LYS A 1 199 ? -13.513 -0.299 16.205 1.00 87.44 199 LYS A O 1
ATOM 1542 N N . VAL A 1 200 ? -11.331 -0.435 15.697 1.00 89.25 200 VAL A N 1
ATOM 1543 C CA . VAL A 1 200 ? -10.925 -0.927 17.021 1.00 89.25 200 VAL A CA 1
ATOM 1544 C C . VAL A 1 200 ? -11.160 0.152 18.081 1.00 89.25 200 VAL A C 1
ATOM 1546 O O . VAL A 1 200 ? -11.676 -0.156 19.157 1.00 89.25 200 VAL A O 1
ATOM 1549 N N . GLU A 1 201 ? -10.860 1.413 17.774 1.00 88.81 201 GLU A N 1
ATOM 1550 C CA . GLU A 1 201 ? -11.114 2.548 18.666 1.00 88.81 201 GLU A CA 1
ATOM 1551 C C . GLU A 1 201 ? -12.616 2.773 18.896 1.00 88.81 201 GLU A C 1
ATOM 1553 O O . GLU A 1 201 ? -13.050 2.857 20.046 1.00 88.81 201 GLU A O 1
ATOM 1558 N N . GLU A 1 202 ? -13.433 2.773 17.834 1.00 88.88 202 GLU A N 1
ATOM 1559 C CA . GLU A 1 202 ? -14.900 2.890 17.933 1.00 88.88 202 GLU A CA 1
ATOM 1560 C C . GLU A 1 202 ? -15.500 1.790 18.823 1.00 88.88 202 GLU A C 1
ATOM 1562 O O . GLU A 1 202 ? -16.312 2.060 19.713 1.00 88.88 202 GLU A O 1
ATOM 1567 N N . ILE A 1 203 ? -15.078 0.537 18.617 1.00 91.00 203 ILE A N 1
ATOM 1568 C CA . ILE A 1 203 ? -15.523 -0.600 19.432 1.00 91.00 203 ILE A CA 1
ATOM 1569 C C . ILE A 1 203 ? -15.082 -0.416 20.885 1.00 91.00 203 ILE A C 1
ATOM 1571 O O . ILE A 1 203 ? -15.871 -0.662 21.796 1.00 91.00 203 ILE A O 1
ATOM 1575 N N . THR A 1 204 ? -13.857 0.057 21.119 1.00 91.25 204 THR A N 1
ATOM 1576 C CA . THR A 1 204 ? -13.345 0.310 22.472 1.00 91.25 204 THR A CA 1
ATOM 1577 C C . THR A 1 204 ? -14.188 1.361 23.197 1.00 91.25 204 THR A C 1
ATOM 1579 O O . THR A 1 204 ? -14.555 1.150 24.352 1.00 91.25 204 THR A O 1
ATOM 1582 N N . LEU A 1 205 ? -14.593 2.442 22.521 1.00 90.12 205 LEU A N 1
ATOM 1583 C CA . LEU A 1 205 ? -15.504 3.440 23.093 1.00 90.12 205 LEU A CA 1
ATOM 1584 C C . LEU A 1 205 ? -16.884 2.855 23.424 1.00 90.12 205 LEU A C 1
ATOM 1586 O O . LEU A 1 205 ? -17.436 3.133 24.491 1.00 90.12 205 LEU A O 1
ATOM 1590 N N . HIS A 1 206 ? -17.439 2.014 22.548 1.00 91.69 206 HIS A N 1
ATOM 1591 C CA . HIS A 1 206 ? -18.695 1.318 22.837 1.00 91.69 206 HIS A CA 1
ATOM 1592 C C . HIS A 1 206 ? -18.580 0.369 24.034 1.00 91.69 206 HIS A C 1
ATOM 1594 O O . HIS A 1 206 ? -19.511 0.302 24.837 1.00 91.69 206 HIS A O 1
ATOM 1600 N N . LEU A 1 207 ? -17.454 -0.333 24.182 1.00 92.19 207 LEU A N 1
ATOM 1601 C CA . LEU A 1 207 ? -17.197 -1.219 25.318 1.00 92.19 207 LEU A CA 1
ATOM 1602 C C . LEU A 1 207 ? -17.078 -0.445 26.632 1.00 92.19 207 LEU A C 1
ATOM 1604 O O . LEU A 1 207 ? -17.666 -0.865 27.626 1.00 92.19 207 LEU A O 1
ATOM 1608 N N . ILE A 1 208 ? -16.384 0.698 26.638 1.00 92.12 208 ILE A N 1
ATOM 1609 C CA . ILE A 1 208 ? -16.300 1.575 27.816 1.00 92.12 208 ILE A CA 1
ATOM 1610 C C . ILE A 1 208 ? -17.703 2.031 28.228 1.00 92.12 208 ILE A C 1
ATOM 1612 O O . ILE A 1 208 ? -18.095 1.848 29.379 1.00 92.12 208 ILE A O 1
ATOM 1616 N N . ARG A 1 209 ? -18.505 2.522 27.275 1.00 90.75 209 ARG A N 1
ATOM 1617 C CA . ARG A 1 209 ? -19.889 2.943 27.537 1.00 90.75 209 ARG A CA 1
ATOM 1618 C C . ARG A 1 209 ? -20.757 1.801 28.071 1.00 90.75 209 ARG A C 1
ATOM 1620 O O . ARG A 1 209 ? -21.553 2.001 28.983 1.00 90.75 209 ARG A O 1
ATOM 1627 N N . MET A 1 210 ? -20.604 0.601 27.514 1.00 93.00 210 MET A N 1
ATOM 1628 C CA . MET A 1 210 ? -21.331 -0.584 27.970 1.00 93.00 210 MET A CA 1
ATOM 1629 C C . MET A 1 210 ? -20.925 -0.977 29.395 1.00 93.00 210 MET A C 1
ATOM 1631 O O . MET A 1 210 ? -21.783 -1.316 30.206 1.00 93.00 210 MET A O 1
ATOM 1635 N N . GLN A 1 211 ? -19.635 -0.895 29.725 1.00 95.50 211 GLN A N 1
ATOM 1636 C CA . GLN A 1 211 ? -19.134 -1.166 31.071 1.00 95.50 211 GLN A CA 1
ATOM 1637 C C . GLN A 1 211 ? -19.704 -0.172 32.094 1.00 95.50 211 GLN A C 1
ATOM 1639 O O . GLN A 1 211 ? -20.106 -0.583 33.182 1.00 95.50 211 GLN A O 1
ATOM 1644 N N . GLU A 1 212 ? -19.777 1.115 31.752 1.00 94.69 212 GLU A N 1
ATOM 1645 C CA . GLU A 1 212 ? -20.398 2.148 32.592 1.00 94.69 212 GLU A CA 1
ATOM 1646 C C . GLU A 1 212 ? -21.890 1.877 32.828 1.00 94.69 212 GLU A C 1
ATOM 1648 O O . GLU A 1 212 ? -22.362 1.946 33.964 1.00 94.69 212 GLU A O 1
ATOM 1653 N N . GLU A 1 213 ? -22.626 1.501 31.779 1.00 94.38 213 GLU A N 1
ATOM 1654 C CA . GLU A 1 213 ? -24.047 1.157 31.876 1.00 94.38 213 GLU A CA 1
ATOM 1655 C C . GLU A 1 213 ? -24.274 -0.075 32.765 1.00 94.38 213 GLU A C 1
ATOM 1657 O O . GLU A 1 213 ? -25.146 -0.064 33.634 1.00 94.38 213 GLU A O 1
ATOM 1662 N N . VAL A 1 214 ? -23.443 -1.112 32.626 1.00 95.62 214 VAL A N 1
ATOM 1663 C CA . VAL A 1 214 ? -23.493 -2.307 33.482 1.00 95.62 214 VAL A CA 1
ATOM 1664 C C . VAL A 1 214 ? -23.214 -1.958 34.945 1.00 95.62 214 VAL A C 1
ATOM 1666 O O . VAL A 1 214 ? -23.894 -2.467 35.839 1.00 95.62 214 VAL A O 1
ATOM 1669 N N . LEU A 1 215 ? -22.244 -1.082 35.218 1.00 95.75 215 LEU A N 1
ATOM 1670 C CA . LEU A 1 215 ? -21.954 -0.629 36.581 1.00 95.75 215 LEU A CA 1
ATOM 1671 C C . LEU A 1 215 ? -23.135 0.140 37.181 1.00 95.75 215 LEU A C 1
ATOM 1673 O O . LEU A 1 215 ? -23.507 -0.123 38.326 1.00 95.75 215 LEU A O 1
ATOM 1677 N N . LEU A 1 216 ? -23.757 1.029 36.406 1.00 95.56 216 LEU A N 1
ATOM 1678 C CA . LEU A 1 216 ? -24.931 1.783 36.838 1.00 95.56 216 LEU A CA 1
ATOM 1679 C C . LEU A 1 216 ? -26.123 0.860 37.127 1.00 95.56 216 LEU A C 1
ATOM 1681 O O . LEU A 1 216 ? -26.759 0.978 38.175 1.00 95.56 216 LEU A O 1
ATOM 1685 N N . LEU A 1 217 ? -26.399 -0.096 36.236 1.00 95.31 217 LEU A N 1
ATOM 1686 C CA . LEU A 1 217 ? -27.465 -1.083 36.418 1.00 95.31 217 LEU A CA 1
ATOM 1687 C C . LEU A 1 217 ? -27.223 -1.960 37.650 1.00 95.31 217 LEU A C 1
ATOM 1689 O O . LEU A 1 217 ? -28.151 -2.231 38.410 1.00 95.31 217 LEU A O 1
ATOM 1693 N N . ASN A 1 218 ? -25.978 -2.372 37.899 1.00 95.31 218 ASN A N 1
ATOM 1694 C CA . ASN A 1 218 ? -25.630 -3.131 39.099 1.00 95.31 218 ASN A CA 1
ATOM 1695 C C . ASN A 1 218 ? -25.843 -2.312 40.377 1.00 95.31 218 ASN A C 1
ATOM 1697 O O . ASN A 1 218 ? -26.409 -2.832 41.336 1.00 95.31 218 ASN A O 1
ATOM 1701 N N . GLN A 1 219 ? -25.469 -1.030 40.387 1.00 94.81 219 GLN A N 1
ATOM 1702 C CA . GLN A 1 219 ? -25.736 -0.142 41.524 1.00 94.81 219 GLN A CA 1
ATOM 1703 C C . GLN A 1 219 ? -27.240 0.024 41.784 1.00 94.81 219 GLN A C 1
ATOM 1705 O O . GLN A 1 219 ? -27.679 -0.062 42.930 1.00 94.81 219 GLN A O 1
ATOM 1710 N N . GLN A 1 220 ? -28.040 0.210 40.730 1.00 94.69 220 GLN A N 1
ATOM 1711 C CA . GLN A 1 220 ? -29.499 0.291 40.844 1.00 94.69 220 GLN A CA 1
ATOM 1712 C C . GLN A 1 220 ? -30.104 -1.016 41.371 1.00 94.69 220 GLN A C 1
ATOM 1714 O O . GLN A 1 220 ? -30.964 -0.981 42.249 1.00 94.69 220 GLN A O 1
ATOM 1719 N N . ASN A 1 221 ? -29.622 -2.165 40.891 1.00 95.19 221 ASN A N 1
ATOM 1720 C CA . ASN A 1 221 ? -30.057 -3.475 41.369 1.00 95.19 221 ASN A CA 1
ATOM 1721 C C . ASN A 1 221 ? -29.734 -3.687 42.852 1.00 95.19 221 ASN A C 1
ATOM 1723 O O . ASN A 1 221 ? -30.581 -4.188 43.591 1.00 95.19 221 ASN A O 1
ATOM 1727 N N . GLU A 1 222 ? -28.541 -3.302 43.308 1.00 95.44 222 GLU A N 1
ATOM 1728 C CA . GLU A 1 222 ? -28.180 -3.397 44.727 1.00 95.44 222 GLU A CA 1
ATOM 1729 C C . GLU A 1 222 ? -29.039 -2.470 45.596 1.00 95.44 222 GLU A C 1
ATOM 1731 O O . GLU A 1 222 ? -29.541 -2.899 46.636 1.00 95.44 222 GLU A O 1
ATOM 1736 N N . LEU A 1 223 ? -29.315 -1.245 45.139 1.00 94.81 223 LEU A N 1
ATOM 1737 C CA . LEU A 1 223 ? -30.216 -0.330 45.843 1.00 94.81 223 LEU A C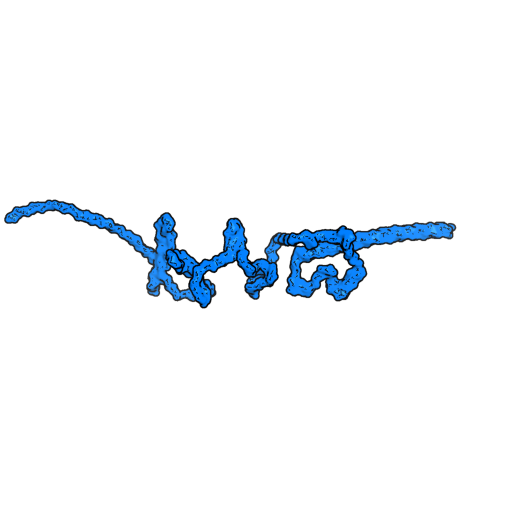A 1
ATOM 1738 C C . LEU A 1 223 ? -31.646 -0.889 45.937 1.00 94.81 223 LEU A C 1
ATOM 1740 O O . LEU A 1 223 ? -32.254 -0.862 47.007 1.00 94.81 223 LEU A O 1
ATOM 1744 N N . MET A 1 224 ? -32.180 -1.444 44.845 1.00 93.94 224 MET A N 1
ATOM 1745 C CA . MET A 1 224 ? -33.507 -2.073 44.844 1.00 93.94 224 MET A CA 1
ATOM 1746 C C . MET A 1 224 ? -33.570 -3.281 45.784 1.00 93.94 224 MET A C 1
ATOM 1748 O O . MET A 1 224 ? -34.553 -3.449 46.507 1.00 93.94 224 MET A O 1
ATOM 1752 N N . LYS A 1 225 ? -32.522 -4.114 45.826 1.00 94.62 225 LYS A N 1
ATOM 1753 C CA . LYS A 1 225 ? -32.442 -5.242 46.770 1.00 94.62 225 LYS A CA 1
ATOM 1754 C C . LYS A 1 225 ? -32.456 -4.766 48.221 1.00 94.62 225 LYS A C 1
ATOM 1756 O O . LYS A 1 225 ? -33.168 -5.357 49.031 1.00 94.62 225 LYS A O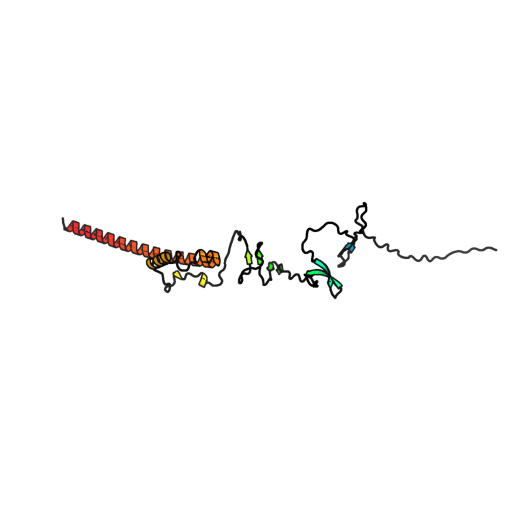 1
ATOM 1761 N N . GLN A 1 226 ? -31.722 -3.700 48.543 1.00 94.06 226 GLN A N 1
ATOM 1762 C CA . GLN A 1 226 ? -31.722 -3.108 49.885 1.00 94.06 226 GLN A CA 1
ATOM 1763 C C . GLN A 1 226 ? -33.110 -2.584 50.272 1.00 94.06 226 GLN A C 1
ATOM 1765 O O . GLN A 1 226 ? -33.591 -2.873 51.366 1.00 94.06 226 GLN A O 1
ATOM 1770 N N . GLN A 1 227 ? -33.795 -1.884 49.364 1.00 94.06 227 GLN A N 1
ATOM 1771 C CA . GLN A 1 227 ? -35.164 -1.407 49.597 1.00 94.06 227 GLN A CA 1
ATOM 1772 C C . GLN A 1 227 ? -36.146 -2.562 49.837 1.00 94.06 227 GLN A C 1
ATOM 1774 O O . GLN A 1 227 ? -36.963 -2.498 50.753 1.00 94.06 227 GLN A O 1
ATOM 1779 N N . LEU A 1 228 ? -36.042 -3.647 49.063 1.00 92.25 228 LEU A N 1
ATOM 1780 C CA . LEU A 1 228 ? -36.867 -4.841 49.258 1.00 92.25 228 LEU A CA 1
ATOM 1781 C C . LEU A 1 228 ? -36.615 -5.502 50.617 1.00 92.25 228 LEU A C 1
ATOM 1783 O O . LEU A 1 228 ? -37.571 -5.899 51.281 1.00 92.25 228 LEU A O 1
ATOM 1787 N N . GLN A 1 229 ? -35.354 -5.605 51.042 1.00 92.69 229 GLN A N 1
ATOM 1788 C CA . GLN A 1 229 ? -35.001 -6.146 52.356 1.00 92.69 229 GLN A CA 1
ATOM 1789 C C . GLN A 1 229 ? -35.550 -5.278 53.491 1.00 92.69 229 GLN A C 1
ATOM 1791 O O . GLN A 1 229 ? -36.110 -5.821 54.442 1.00 92.69 229 GLN A O 1
ATOM 1796 N N . GLN A 1 230 ? -35.464 -3.952 53.364 1.00 92.31 230 GLN A N 1
ATOM 1797 C CA . GLN A 1 230 ? -36.022 -3.022 54.343 1.00 92.31 230 GLN A CA 1
ATOM 1798 C C . GLN A 1 230 ? -37.546 -3.166 54.447 1.00 92.31 230 GLN A C 1
ATOM 1800 O O . GLN A 1 230 ? -38.063 -3.402 55.534 1.00 92.31 230 GLN A O 1
ATOM 1805 N N . CYS A 1 231 ? -38.269 -3.146 53.322 1.00 86.81 231 CYS A N 1
ATOM 1806 C CA . CYS A 1 231 ? -39.722 -3.335 53.329 1.00 86.81 231 CYS A CA 1
ATOM 1807 C C . CYS A 1 231 ? -40.150 -4.704 53.881 1.00 86.81 231 CYS A C 1
ATOM 1809 O O . CYS A 1 231 ? -41.235 -4.826 54.445 1.00 86.81 231 CYS A O 1
ATOM 1811 N N . GLN A 1 232 ? -39.342 -5.752 53.701 1.00 88.56 232 GLN A N 1
ATOM 1812 C CA . GLN A 1 232 ? -39.607 -7.068 54.291 1.00 88.56 232 GLN A CA 1
ATOM 1813 C C . GLN A 1 232 ? -39.334 -7.102 55.798 1.00 88.56 232 GLN A C 1
ATOM 1815 O O . GLN A 1 232 ? -40.031 -7.826 56.510 1.00 88.56 232 GLN A O 1
ATOM 1820 N N . ALA A 1 233 ? -38.344 -6.345 56.277 1.00 85.81 233 ALA A N 1
ATOM 1821 C CA . ALA A 1 233 ? -38.047 -6.199 57.697 1.00 85.81 233 ALA A CA 1
ATOM 1822 C C . ALA A 1 233 ? -39.138 -5.397 58.420 1.00 85.81 233 ALA A C 1
ATOM 1824 O O . ALA A 1 233 ? -39.600 -5.837 59.464 1.00 85.81 233 ALA A O 1
ATOM 1825 N N . ASP A 1 234 ? -39.624 -4.306 57.821 1.00 83.69 234 ASP A N 1
ATOM 1826 C CA . ASP A 1 234 ? -40.691 -3.458 58.381 1.00 83.69 234 ASP A CA 1
ATOM 1827 C C . ASP A 1 234 ? -42.057 -4.172 58.467 1.00 83.69 234 ASP A C 1
ATOM 1829 O O . ASP A 1 234 ? -42.983 -3.697 59.123 1.00 83.69 234 ASP A O 1
ATOM 1833 N N . ARG A 1 235 ? -42.212 -5.304 57.768 1.00 80.50 235 ARG A N 1
ATOM 1834 C CA . ARG A 1 235 ? -43.454 -6.090 57.707 1.00 80.50 235 ARG A CA 1
ATOM 1835 C C . ARG A 1 235 ? -43.509 -7.233 58.730 1.00 80.50 235 ARG A C 1
ATOM 1837 O O . ARG A 1 235 ? -44.548 -7.890 58.809 1.00 80.50 235 ARG A O 1
ATOM 1844 N N . LYS A 1 236 ? -42.407 -7.513 59.433 1.00 62.50 236 LYS A N 1
ATOM 1845 C CA . LYS A 1 236 ? -42.310 -8.515 60.507 1.00 62.50 236 LYS A CA 1
ATOM 1846 C C . LYS A 1 236 ? -42.455 -7.856 61.871 1.00 62.50 236 LYS A C 1
ATOM 1848 O O . LYS A 1 236 ? -43.047 -8.524 62.744 1.00 62.50 236 LYS A O 1
#

Radius of gyration: 43.45 Å; chains: 1; bounding box: 144×49×127 Å

Organism: NCBI:txid2502893

Secondary structure (DSSP, 8-state):
------------------PPP------SSS-----EEEEE-STTT-EEEEE-----S--------EEEEE-TT--EEEEEEETTEEEE-----SEEEETTEEEE--TT-EEESSS-SSPPTT-SEEETT----S------S-GGGTS-GGGSTT--PPPHHHHHHHHHHHSS-TTSPPHHHHHHH---HHHHHHHHHHHHHHHHHHHHHHHHHHHHHHHHHHHHHHHHHHHHHTT-

pLDDT: mean 70.23, std 18.95, range [32.5, 95.75]

Sequence (236 aa):
MRPHIYLLFFINLFTCNVFAQSIRVADGSPLTVQTRLHVTGGTNQSGLRLGGLPYNSTPTVLNRTKFLTVDEEGNVILGSLNNTGRLPAESAILWQSVGVHVQNNNPGGVVIGAGHMRKPDGYSLYVTKGILTERLRVAVKDTDEWSDKVFSPSYKLLSLPEIKRYIEQHHHLPGISSATEVVKDGVDVGVMQAKLLEKVEEITLHLIRMQEEVLLLNQQNELMKQQLQQCQADRK

Foldseek 3Di:
DDDDDDDDDDDDPDPDPDDDDFDFDDDPDPDPFTWTWDFDDDDPRTDIDTGTDDDPDDPPDDAPQWDQDADPVGDGAIWGDDPPDIDGPPPPVQWDDDPPDTHGPPPQAEEADPPDPGDDPPDRYHHPPDDDDPDDDDDDPDCVLQDPPCPDPPDDQDDPVVQVVCCVVPVDGPPDDDPVCCVVPNDDPSSVVSVVVSVVSSVVVVVVVVVVVVVVVVVVVVVVVVVVVVVVVVVD